Protein AF-A0A7Z9QLG5-F1 (afdb_monomer)

Secondary structure (DSSP, 8-state):
-------TTPPEEEEE-SS--GGGTGGGHHHHHHHHIIIIITTTSEEEEEE-PPBTTB--HHHHHHHHHHTTS-TTTEEEE-SPPPHHHHHHHHHT-SEEEE---HHHHSS---HHHHHHHHTTPEEEEETTSHHHHHHGGGEEEESSHHHHHHHHHHHHHTHHHHHHHHHHHHHHHHHHS-HHHHHHHHHHHHHHTTS--TT--------EEEEE-TTS-EEEEEEEEEEETTEEEEEEEEEEPPPS-----S---------------------

Structure (mmCIF, N/CA/C/O backbone):
data_AF-A0A7Z9QLG5-F1
#
_entry.id   AF-A0A7Z9QLG5-F1
#
loop_
_atom_site.group_PDB
_atom_site.id
_atom_site.type_symbol
_atom_site.label_atom_id
_atom_site.label_alt_id
_atom_site.label_comp_id
_atom_site.label_asym_id
_atom_site.label_entity_id
_atom_site.label_seq_id
_atom_site.pdbx_PDB_ins_code
_atom_site.Cartn_x
_atom_site.Cartn_y
_atom_site.Cartn_z
_atom_site.occupancy
_atom_site.B_iso_or_equiv
_atom_site.auth_seq_id
_atom_site.auth_comp_id
_atom_site.auth_asym_id
_atom_site.auth_atom_id
_atom_site.pdbx_PDB_model_num
ATOM 1 N N . MET A 1 1 ? -3.479 -26.586 -6.261 1.00 36.88 1 MET A N 1
ATOM 2 C CA . MET A 1 1 ? -3.415 -25.535 -5.224 1.00 36.88 1 MET A CA 1
ATOM 3 C C . MET A 1 1 ? -4.839 -25.327 -4.758 1.00 36.88 1 MET A C 1
ATOM 5 O O . MET A 1 1 ? -5.660 -24.964 -5.585 1.00 36.88 1 MET A O 1
ATOM 9 N N . SER A 1 2 ? -5.159 -25.710 -3.522 1.00 34.78 2 SER A N 1
ATOM 10 C CA . SER A 1 2 ? -6.511 -25.582 -2.974 1.00 34.78 2 SER A CA 1
ATOM 11 C C . SER A 1 2 ? -6.878 -24.104 -2.869 1.00 34.78 2 SER A C 1
ATOM 13 O O . SER A 1 2 ? -6.161 -23.350 -2.208 1.00 34.78 2 SER A O 1
ATOM 15 N N . GLU A 1 3 ? -7.959 -23.689 -3.528 1.00 40.50 3 GLU A N 1
ATOM 16 C CA . GLU A 1 3 ? -8.582 -22.388 -3.292 1.00 40.50 3 GLU A CA 1
ATOM 17 C C . GLU A 1 3 ? -9.016 -22.334 -1.829 1.00 40.50 3 GLU A C 1
ATOM 19 O O . GLU A 1 3 ? -9.930 -23.034 -1.403 1.00 40.50 3 GLU A O 1
ATOM 24 N N . VAL A 1 4 ? -8.306 -21.534 -1.037 1.00 45.41 4 VAL A N 1
ATOM 25 C CA . VAL A 1 4 ? -8.745 -21.176 0.307 1.00 45.41 4 VAL A CA 1
ATOM 26 C C . VAL A 1 4 ? -9.846 -20.138 0.120 1.00 45.41 4 VAL A C 1
ATOM 28 O O . VAL A 1 4 ? -9.580 -18.949 -0.076 1.00 45.41 4 VAL A O 1
ATOM 31 N N . SER A 1 5 ? -11.089 -20.612 0.087 1.00 48.72 5 SER A N 1
ATOM 32 C CA . SER A 1 5 ? -12.282 -19.780 0.199 1.00 48.72 5 SER A CA 1
ATOM 33 C C . SER A 1 5 ? -12.237 -19.059 1.548 1.00 48.72 5 SER A C 1
ATOM 35 O O . SER A 1 5 ? -12.239 -19.704 2.596 1.00 48.72 5 SER A O 1
ATOM 37 N N . ARG A 1 6 ? -12.124 -17.726 1.508 1.00 55.16 6 ARG A N 1
ATOM 38 C CA . ARG A 1 6 ? -12.142 -16.848 2.685 1.00 55.16 6 ARG A CA 1
ATOM 39 C C . ARG A 1 6 ? -13.490 -17.027 3.384 1.00 55.16 6 ARG A C 1
ATOM 41 O O . ARG A 1 6 ? -14.525 -17.045 2.717 1.00 55.16 6 ARG A O 1
ATOM 48 N N . GLU A 1 7 ? -13.495 -17.150 4.707 1.00 55.88 7 GLU A N 1
ATOM 49 C CA . GLU A 1 7 ? -14.741 -16.979 5.452 1.00 55.88 7 GLU A CA 1
ATOM 50 C C . GLU A 1 7 ? -15.245 -15.554 5.204 1.00 55.88 7 GLU A C 1
ATOM 52 O O . GLU A 1 7 ? -14.467 -14.600 5.248 1.00 55.88 7 GLU A O 1
ATOM 57 N N . ILE A 1 8 ? -16.544 -15.409 4.940 1.00 53.44 8 ILE A N 1
ATOM 58 C CA . ILE A 1 8 ? -17.218 -14.156 4.543 1.00 53.44 8 ILE A CA 1
ATOM 59 C C . ILE A 1 8 ? -17.016 -13.002 5.563 1.00 53.44 8 ILE A C 1
ATOM 61 O O . ILE A 1 8 ? -17.344 -11.859 5.272 1.00 53.44 8 ILE A O 1
ATOM 65 N N . ASN A 1 9 ? -16.389 -13.268 6.715 1.00 59.97 9 ASN A N 1
ATOM 66 C CA . ASN A 1 9 ? -16.195 -12.335 7.825 1.00 59.97 9 ASN A CA 1
ATOM 67 C C . ASN A 1 9 ? -14.735 -11.920 8.100 1.00 59.97 9 ASN A C 1
ATOM 69 O O . ASN A 1 9 ? -14.482 -11.265 9.107 1.00 59.97 9 ASN A O 1
ATOM 73 N N . GLN A 1 10 ? -13.744 -12.296 7.283 1.00 84.19 10 GLN A N 1
ATOM 74 C CA . GLN A 1 10 ? -12.359 -11.890 7.570 1.00 84.19 10 GLN A CA 1
ATOM 75 C C . GLN A 1 10 ? -12.064 -10.467 7.060 1.00 84.19 10 GLN A C 1
ATOM 77 O O . GLN A 1 10 ? -12.089 -10.240 5.851 1.00 84.19 10 GLN A O 1
ATOM 82 N N . ALA A 1 11 ? -11.676 -9.554 7.958 1.00 93.38 11 ALA A N 1
ATOM 83 C CA . ALA A 1 11 ? -11.276 -8.171 7.661 1.00 93.38 11 ALA A CA 1
ATOM 84 C C . ALA A 1 11 ? -10.242 -8.060 6.527 1.00 93.38 11 ALA A C 1
ATOM 86 O O . ALA A 1 11 ? -9.230 -8.772 6.543 1.00 93.38 11 ALA A O 1
ATOM 87 N N . VAL A 1 12 ? -10.449 -7.148 5.572 1.00 97.31 12 VAL A N 1
ATOM 88 C CA . VAL A 1 12 ? -9.474 -6.839 4.513 1.00 97.31 12 VAL A CA 1
ATOM 89 C C . VAL A 1 12 ? -8.195 -6.298 5.151 1.00 97.31 12 VAL A C 1
ATOM 91 O O . VAL A 1 12 ? -8.221 -5.327 5.903 1.00 97.31 12 VAL A O 1
ATOM 94 N N . THR A 1 13 ? -7.061 -6.939 4.867 1.00 98.31 13 THR A N 1
ATOM 95 C CA . THR A 1 13 ? -5.758 -6.559 5.423 1.00 98.31 13 THR A CA 1
ATOM 96 C C . THR A 1 13 ? -4.995 -5.677 4.443 1.00 98.31 13 THR A C 1
ATOM 98 O O . THR A 1 13 ? -4.496 -6.148 3.417 1.00 98.31 13 THR A O 1
ATOM 101 N N . VAL A 1 14 ? -4.853 -4.401 4.790 1.00 98.62 14 VAL A N 1
ATOM 102 C CA . VAL A 1 14 ? -4.055 -3.428 4.040 1.00 98.62 14 VAL A CA 1
ATOM 103 C C . VAL A 1 14 ? -2.664 -3.340 4.647 1.00 98.62 14 VAL A C 1
ATOM 105 O O . VAL A 1 14 ? -2.514 -3.168 5.856 1.00 98.62 14 VAL A O 1
ATOM 108 N N . VAL A 1 15 ? -1.631 -3.418 3.812 1.00 98.56 15 VAL A N 1
ATOM 109 C CA . VAL A 1 15 ? -0.245 -3.256 4.260 1.00 98.56 15 VAL A CA 1
ATOM 110 C C . VAL A 1 15 ? 0.401 -2.016 3.674 1.00 98.56 15 VAL A C 1
ATOM 112 O O . VAL A 1 15 ? 0.217 -1.691 2.503 1.00 98.56 15 VAL A O 1
ATOM 115 N N . TYR A 1 16 ? 1.212 -1.352 4.489 1.00 98.38 16 TYR A N 1
ATOM 116 C CA . TYR A 1 16 ? 2.152 -0.332 4.042 1.00 98.38 16 TYR A CA 1
ATOM 117 C C . TYR A 1 16 ? 3.572 -0.847 4.277 1.00 98.38 16 TYR A C 1
ATOM 119 O O . TYR A 1 16 ? 3.930 -1.185 5.406 1.00 98.38 16 TYR A O 1
ATOM 127 N N . LEU A 1 17 ? 4.378 -0.907 3.214 1.00 96.25 17 LEU A N 1
ATOM 128 C CA . LEU A 1 17 ? 5.694 -1.546 3.231 1.00 96.25 17 LEU A CA 1
ATOM 129 C C . LEU A 1 17 ? 6.860 -0.565 2.992 1.00 96.25 17 LEU A C 1
ATOM 131 O O . LEU A 1 17 ? 6.848 0.337 2.139 1.00 96.25 17 LEU A O 1
ATOM 135 N N . GLY A 1 18 ? 7.945 -0.822 3.717 1.00 90.62 18 GLY A N 1
ATOM 136 C CA . GLY A 1 18 ? 9.209 -0.095 3.707 1.00 90.62 18 GLY A CA 1
ATOM 137 C C . GLY A 1 18 ? 9.296 1.052 4.720 1.00 90.62 18 GLY A C 1
ATOM 138 O O . GLY A 1 18 ? 8.356 1.358 5.439 1.00 90.62 18 GLY A O 1
ATOM 139 N N . ALA A 1 19 ? 10.463 1.705 4.763 1.00 90.31 19 ALA A N 1
ATOM 140 C CA . ALA A 1 19 ? 10.738 2.766 5.737 1.00 90.31 19 ALA A CA 1
ATOM 141 C C . ALA A 1 19 ? 9.734 3.931 5.668 1.00 90.31 19 ALA A C 1
ATOM 143 O O . ALA A 1 19 ? 9.334 4.350 4.572 1.00 90.31 19 ALA A O 1
ATOM 144 N N . ALA A 1 20 ? 9.405 4.485 6.839 1.00 92.88 20 ALA A N 1
ATOM 145 C CA . ALA A 1 20 ? 8.530 5.642 6.986 1.00 92.88 20 ALA A CA 1
ATOM 146 C C . ALA A 1 20 ? 9.181 6.890 6.368 1.00 92.88 20 ALA A C 1
ATOM 148 O O . ALA A 1 20 ? 10.171 7.424 6.879 1.00 92.88 20 ALA A O 1
ATOM 149 N N . ARG A 1 21 ? 8.650 7.319 5.219 1.00 94.31 21 ARG A N 1
ATOM 150 C CA . ARG A 1 21 ? 9.200 8.400 4.396 1.00 94.31 21 ARG A CA 1
ATOM 151 C C . ARG A 1 21 ? 8.090 9.277 3.845 1.00 94.31 21 ARG A C 1
ATOM 153 O O . ARG A 1 21 ? 7.031 8.774 3.472 1.00 94.31 21 ARG A O 1
ATOM 160 N N . GLU A 1 22 ? 8.356 10.576 3.768 1.00 95.19 22 GLU A N 1
ATOM 161 C CA . GLU A 1 22 ? 7.379 11.563 3.303 1.00 95.19 22 GLU A CA 1
ATOM 162 C C . GLU A 1 22 ? 7.007 11.318 1.840 1.00 95.19 22 GLU A C 1
ATOM 164 O O . GLU A 1 22 ? 5.828 11.242 1.518 1.00 95.19 22 GLU A O 1
ATOM 169 N N . GLU A 1 23 ? 7.985 11.049 0.968 1.00 94.81 23 GLU A N 1
ATOM 170 C CA . GLU A 1 23 ? 7.718 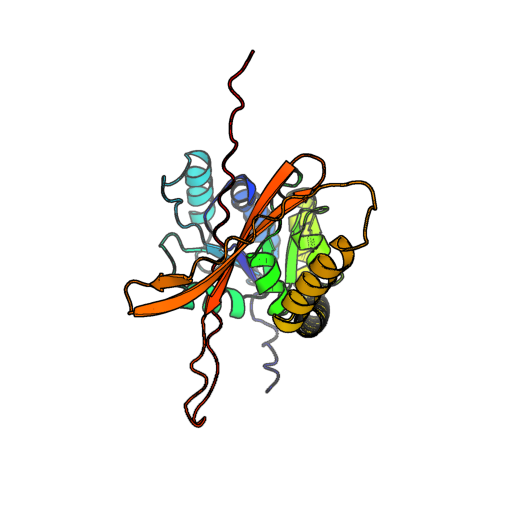10.794 -0.453 1.00 94.81 23 GLU A CA 1
ATOM 171 C C . GLU A 1 23 ? 6.984 9.484 -0.731 1.00 94.81 23 GLU A C 1
ATOM 173 O O . GLU A 1 23 ? 6.512 9.262 -1.842 1.00 94.81 23 GLU A O 1
ATOM 178 N N . LYS A 1 24 ? 6.926 8.585 0.253 1.00 94.81 24 LYS A N 1
ATOM 179 C CA . LYS A 1 24 ? 6.118 7.369 0.164 1.00 94.81 24 LYS A CA 1
ATOM 180 C C . LYS A 1 24 ? 4.683 7.583 0.663 1.00 94.81 24 LYS A C 1
ATOM 182 O O . LYS A 1 24 ? 3.926 6.622 0.730 1.00 94.81 24 LYS A O 1
ATOM 187 N N . GLY A 1 25 ? 4.329 8.814 1.032 1.00 95.94 25 GLY A N 1
ATOM 188 C CA . GLY A 1 25 ? 3.006 9.163 1.535 1.00 95.94 25 GLY A CA 1
ATOM 189 C C . GLY A 1 25 ? 2.774 8.800 2.996 1.00 95.94 25 GLY A C 1
ATOM 190 O O . GLY A 1 25 ? 1.630 8.798 3.435 1.00 95.94 25 GLY A O 1
ATOM 191 N N . PHE A 1 26 ? 3.821 8.515 3.784 1.00 97.44 26 PHE A N 1
ATOM 192 C CA . PHE A 1 26 ? 3.644 8.092 5.181 1.00 97.44 26 PHE A CA 1
ATOM 193 C C . PHE A 1 26 ? 2.864 9.119 6.021 1.00 97.44 26 PHE A C 1
ATOM 195 O O . PHE A 1 26 ? 2.107 8.756 6.917 1.00 97.44 26 PHE A O 1
ATOM 202 N N . LEU A 1 27 ? 3.020 10.412 5.716 1.00 97.19 27 LEU A N 1
ATOM 203 C CA . LEU A 1 27 ? 2.321 11.490 6.422 1.00 97.19 27 LEU A CA 1
ATOM 204 C C . LEU A 1 27 ? 0.812 11.536 6.142 1.00 97.19 27 LEU A C 1
ATOM 206 O O . LEU A 1 27 ? 0.088 12.143 6.925 1.00 97.19 27 LEU A O 1
ATOM 210 N N . LEU A 1 28 ? 0.340 10.890 5.073 1.00 96.62 28 LEU A N 1
ATOM 211 C CA . LEU A 1 28 ? -1.082 10.813 4.723 1.00 96.62 28 LEU A CA 1
ATOM 212 C C . LEU A 1 28 ? -1.817 9.747 5.546 1.00 96.62 28 LEU A C 1
ATOM 214 O O . LEU A 1 28 ? -3.030 9.830 5.726 1.00 96.62 28 LEU A O 1
ATOM 218 N N . LEU A 1 29 ? -1.084 8.751 6.060 1.00 97.69 29 LEU A N 1
ATOM 219 C CA . LEU A 1 29 ? -1.667 7.579 6.713 1.00 97.69 29 LEU A CA 1
ATOM 220 C C . LEU A 1 29 ? -2.578 7.922 7.900 1.00 97.69 29 LEU A C 1
ATOM 222 O O . LEU A 1 29 ? -3.664 7.354 7.951 1.00 97.69 29 LEU A O 1
ATOM 226 N N . PRO A 1 30 ? -2.219 8.830 8.833 1.00 98.12 30 PRO A N 1
ATOM 227 C CA . PRO A 1 30 ? -3.085 9.115 9.977 1.00 98.12 30 PRO A CA 1
ATOM 228 C C . PRO A 1 30 ? -4.458 9.673 9.585 1.00 98.12 30 PRO A C 1
ATOM 230 O O . PRO A 1 30 ? -5.462 9.295 10.180 1.00 98.12 30 PRO A O 1
ATOM 233 N N . GLU A 1 31 ? -4.505 10.569 8.596 1.00 97.31 31 GLU A N 1
ATOM 234 C CA . GLU A 1 31 ? -5.754 11.184 8.131 1.00 97.31 31 GLU A CA 1
ATOM 235 C C . GLU A 1 31 ? -6.608 10.173 7.361 1.00 97.31 31 GLU A C 1
ATOM 237 O O . GLU A 1 31 ? -7.789 9.998 7.662 1.00 97.31 31 GLU A O 1
ATOM 242 N N . LEU A 1 32 ? -5.985 9.443 6.431 1.00 96.94 32 LEU A N 1
ATOM 243 C CA . LEU A 1 32 ? -6.631 8.396 5.644 1.00 96.94 32 LEU A CA 1
ATOM 244 C C . LEU A 1 32 ? -7.244 7.317 6.544 1.00 96.94 32 LEU A C 1
ATOM 246 O O . LEU A 1 32 ? -8.437 7.032 6.456 1.00 96.94 32 LEU A O 1
ATOM 250 N N . ILE A 1 33 ? -6.451 6.760 7.460 1.00 97.94 33 ILE A N 1
ATOM 251 C CA . ILE A 1 33 ? -6.886 5.680 8.355 1.00 97.94 33 ILE A CA 1
ATOM 252 C C . ILE A 1 33 ? -7.960 6.169 9.325 1.00 97.94 33 ILE A C 1
ATOM 254 O O . ILE A 1 33 ? -8.907 5.431 9.603 1.00 97.94 33 ILE A O 1
ATOM 258 N N . GLY A 1 34 ? -7.849 7.417 9.794 1.00 97.56 34 GLY A N 1
ATOM 259 C CA . GLY A 1 34 ? -8.866 8.053 10.624 1.00 97.56 34 GLY A CA 1
ATOM 260 C C . GLY A 1 34 ? -10.211 8.173 9.918 1.00 97.56 34 GLY A C 1
ATOM 261 O O . GLY A 1 34 ? -11.229 7.823 10.507 1.00 97.56 34 GLY A O 1
ATOM 262 N N . SER A 1 35 ? -10.219 8.586 8.646 1.00 96.06 35 SER A N 1
ATOM 263 C CA . SER A 1 35 ? -11.461 8.680 7.866 1.00 96.06 35 SER A CA 1
ATOM 264 C C . SER A 1 35 ? -12.151 7.320 7.683 1.00 96.06 35 SER A C 1
ATOM 266 O O . SER A 1 35 ? -13.371 7.228 7.784 1.00 96.06 35 SER A O 1
ATOM 268 N N . LEU A 1 36 ? -11.368 6.251 7.509 1.00 97.38 36 LEU A N 1
ATOM 269 C CA . LEU A 1 36 ? -11.874 4.894 7.285 1.00 97.38 36 LEU A CA 1
ATOM 270 C C . LEU A 1 36 ? -12.279 4.175 8.575 1.00 97.38 36 LEU A C 1
ATOM 272 O O . LEU A 1 36 ? -13.084 3.244 8.533 1.00 97.38 36 LEU A O 1
ATOM 276 N N . TYR A 1 37 ? -11.749 4.589 9.728 1.00 97.00 37 TYR A N 1
ATOM 277 C CA . TYR A 1 37 ? -12.039 3.933 11.003 1.00 97.00 37 TYR A CA 1
ATOM 278 C C . TYR A 1 37 ? -13.525 4.009 11.356 1.00 97.00 37 TYR A C 1
ATOM 280 O O . TYR A 1 37 ? -14.120 3.022 11.789 1.00 97.00 37 TYR A O 1
ATOM 288 N N . GLU A 1 38 ? -14.134 5.169 11.114 1.00 91.25 38 GLU A N 1
ATOM 289 C CA . GLU A 1 38 ? -15.543 5.423 11.409 1.00 91.25 38 GLU A CA 1
ATOM 290 C C . GLU A 1 38 ? -16.495 4.580 10.550 1.00 91.25 38 GLU A C 1
ATOM 292 O O . GLU A 1 38 ? -17.574 4.221 11.015 1.00 91.25 38 GLU A O 1
ATOM 297 N N . VAL A 1 39 ? -16.083 4.231 9.328 1.00 92.25 39 VAL A N 1
ATOM 298 C CA . VAL A 1 39 ? -16.922 3.521 8.352 1.00 92.25 39 VAL A CA 1
ATOM 299 C C . VAL A 1 39 ? -16.661 2.011 8.378 1.00 92.25 39 VAL A C 1
ATOM 301 O O . VAL A 1 39 ? -17.593 1.209 8.447 1.00 92.25 39 VAL A O 1
ATOM 304 N N . LEU A 1 40 ? -15.389 1.609 8.357 1.00 93.38 40 LEU A N 1
ATOM 305 C CA . LEU A 1 40 ? -14.965 0.221 8.139 1.00 93.38 40 LEU A CA 1
ATOM 306 C C . LEU A 1 40 ? -14.210 -0.384 9.323 1.00 93.38 40 LEU A C 1
ATOM 308 O O . LEU A 1 40 ? -14.270 -1.594 9.532 1.00 93.38 40 LEU A O 1
ATOM 312 N N . GLY A 1 41 ? -13.508 0.442 10.102 1.00 87.69 41 GLY A N 1
ATOM 313 C CA . GLY A 1 41 ? -12.733 -0.031 11.250 1.00 87.69 41 GLY A CA 1
ATOM 314 C C . GLY A 1 41 ? -13.614 -0.539 12.389 1.00 87.69 41 GLY A C 1
ATOM 315 O O . GLY A 1 41 ? -13.416 -1.648 1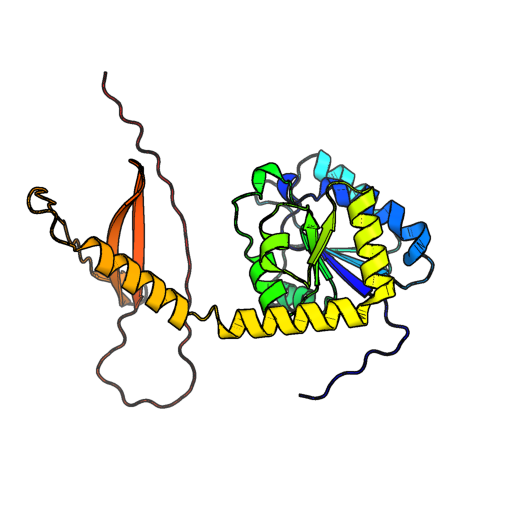2.870 1.00 87.69 41 GLY A O 1
ATOM 316 N N . LYS A 1 42 ? -14.648 0.224 12.769 1.00 89.69 42 LYS A N 1
ATOM 317 C CA . LYS A 1 42 ? -15.598 -0.160 13.836 1.00 89.69 42 LYS A CA 1
ATOM 318 C C . LYS A 1 42 ? -16.431 -1.404 13.524 1.00 89.69 42 LYS A C 1
ATOM 320 O O . LYS A 1 42 ? -16.971 -2.014 14.439 1.00 89.69 42 LYS A O 1
ATOM 325 N N . SER A 1 43 ? -16.577 -1.736 12.244 1.00 89.75 43 SER A N 1
ATOM 326 C CA . SER A 1 43 ? -17.288 -2.930 11.780 1.00 89.75 43 SER A CA 1
ATOM 327 C C . SER A 1 43 ? -16.349 -4.104 11.492 1.00 89.75 43 SER A C 1
ATOM 329 O O . SER A 1 43 ? -16.801 -5.106 10.948 1.00 89.75 43 SER A O 1
ATOM 331 N N . GLU A 1 44 ? -15.060 -3.983 11.841 1.00 92.88 44 GLU A N 1
ATOM 332 C CA . GLU A 1 44 ? -14.031 -5.019 11.664 1.00 92.88 44 GLU A CA 1
ATOM 333 C C . GLU A 1 44 ? -13.895 -5.511 10.209 1.00 92.88 44 GLU A C 1
ATOM 335 O O . GLU A 1 44 ? -13.427 -6.614 9.943 1.00 92.88 44 GLU A O 1
ATOM 340 N N . GLN A 1 45 ? -14.272 -4.683 9.231 1.00 95.19 45 GLN A N 1
ATOM 341 C CA . GLN A 1 45 ? -14.170 -5.027 7.807 1.00 95.19 45 GLN A CA 1
ATOM 342 C C . GLN A 1 45 ? -12.788 -4.720 7.227 1.00 95.19 45 GLN A C 1
ATOM 344 O O . GLN A 1 45 ? -12.440 -5.205 6.149 1.00 95.19 45 GLN A O 1
ATOM 349 N N . LEU A 1 46 ? -11.992 -3.915 7.930 1.00 97.12 46 LEU A N 1
ATOM 350 C CA . LEU A 1 46 ? -10.714 -3.396 7.464 1.00 97.12 46 LEU A CA 1
ATOM 351 C C . LEU A 1 46 ? -9.707 -3.375 8.610 1.00 97.12 46 LEU A C 1
ATOM 353 O O . LEU A 1 46 ? -10.048 -2.983 9.722 1.00 97.12 46 LEU A O 1
ATOM 357 N N . ARG A 1 47 ? -8.457 -3.736 8.324 1.00 98.00 47 ARG A N 1
ATOM 358 C CA . ARG A 1 47 ? -7.326 -3.551 9.239 1.00 98.00 47 ARG A CA 1
ATOM 359 C C . ARG A 1 47 ? -6.052 -3.183 8.489 1.00 98.00 47 ARG A C 1
ATOM 361 O O . ARG A 1 47 ? -5.891 -3.513 7.312 1.00 98.00 47 ARG A O 1
ATOM 368 N N . PHE A 1 48 ? -5.116 -2.566 9.197 1.00 98.56 48 PHE A N 1
ATOM 369 C CA . PHE A 1 48 ? -3.851 -2.076 8.670 1.00 98.56 48 PHE A CA 1
ATOM 370 C C . PHE A 1 48 ? -2.662 -2.719 9.379 1.00 98.56 48 PHE A C 1
ATOM 372 O O . PHE A 1 48 ? -2.615 -2.773 10.605 1.00 98.56 48 PHE A O 1
ATOM 379 N N . VAL A 1 49 ? -1.655 -3.124 8.607 1.00 98.31 49 VAL A N 1
ATOM 380 C CA . VAL A 1 49 ? -0.321 -3.459 9.124 1.00 98.31 49 VAL A CA 1
ATOM 381 C C . VAL A 1 49 ? 0.693 -2.535 8.461 1.00 98.31 49 VAL A C 1
ATOM 383 O O . VAL A 1 49 ? 0.884 -2.548 7.245 1.00 98.31 49 VAL A O 1
ATOM 386 N N . ILE A 1 50 ? 1.333 -1.687 9.256 1.00 98.31 50 ILE A N 1
ATOM 387 C CA . ILE A 1 50 ? 2.165 -0.591 8.764 1.00 98.31 50 ILE A CA 1
ATOM 388 C C . ILE A 1 50 ? 3.599 -0.840 9.198 1.00 98.31 50 ILE A C 1
ATOM 390 O O . ILE A 1 50 ? 3.944 -0.711 10.375 1.00 98.31 50 ILE A O 1
ATOM 394 N N . GLN A 1 51 ? 4.465 -1.138 8.232 1.00 96.94 51 GLN A N 1
ATOM 395 C CA . GLN A 1 51 ? 5.896 -1.043 8.449 1.00 96.94 51 GLN A CA 1
ATOM 396 C C . GLN A 1 51 ? 6.269 0.430 8.597 1.00 96.94 51 GLN A C 1
ATOM 398 O O . GLN A 1 51 ? 6.074 1.242 7.694 1.00 96.94 51 GLN A O 1
ATOM 403 N N . CYS A 1 52 ? 6.823 0.778 9.751 1.00 95.38 52 CYS A N 1
ATOM 404 C CA . CYS A 1 52 ? 7.219 2.144 10.046 1.00 95.38 52 CYS A CA 1
ATOM 405 C C . CYS A 1 52 ? 8.653 2.247 10.544 1.00 95.38 52 CYS A C 1
ATOM 407 O O . CYS A 1 52 ? 8.993 3.291 11.066 1.00 95.38 52 CYS A O 1
ATOM 409 N N . SER A 1 53 ? 9.495 1.226 10.343 1.00 90.06 53 SER A N 1
ATOM 410 C CA . SER A 1 53 ? 10.897 1.202 10.782 1.00 90.06 53 SER A CA 1
ATOM 411 C C . SER A 1 53 ? 11.686 2.466 10.389 1.00 90.06 53 SER A C 1
ATOM 413 O O . SER A 1 53 ? 11.481 2.997 9.285 1.00 90.06 53 SER A O 1
ATOM 415 N N . PRO A 1 54 ? 12.633 2.918 11.233 1.00 85.25 54 PRO A N 1
ATOM 416 C CA . PRO A 1 54 ? 13.394 4.135 10.982 1.00 85.25 54 PRO A CA 1
ATOM 417 C C . PRO A 1 54 ? 14.307 3.994 9.768 1.00 85.25 54 PRO A C 1
ATOM 419 O O . PRO A 1 54 ? 14.721 2.897 9.389 1.00 85.25 54 PRO A O 1
ATOM 422 N N . GLN A 1 55 ? 14.648 5.131 9.162 1.00 80.25 55 GLN A N 1
ATOM 423 C CA . GLN A 1 55 ? 15.757 5.185 8.212 1.00 80.25 55 GLN A CA 1
ATOM 424 C C . GLN A 1 55 ? 17.086 5.026 8.968 1.00 80.25 55 GLN A C 1
ATOM 426 O O . GLN A 1 55 ? 17.121 5.126 10.194 1.00 80.25 55 GLN A O 1
ATOM 431 N N . ILE A 1 56 ? 18.200 4.853 8.246 1.00 79.75 56 ILE A N 1
ATOM 432 C CA . ILE A 1 56 ? 19.552 4.804 8.846 1.00 79.75 56 ILE A CA 1
ATOM 433 C C . ILE A 1 56 ? 19.803 6.033 9.743 1.00 79.75 56 ILE A C 1
ATOM 435 O O . ILE A 1 56 ? 20.418 5.925 10.797 1.00 79.75 56 ILE A O 1
ATOM 439 N N . VAL A 1 57 ? 19.259 7.190 9.354 1.00 84.38 57 VAL A N 1
ATOM 440 C CA . VAL A 1 57 ? 19.360 8.469 10.080 1.00 84.38 57 VAL A CA 1
ATOM 441 C C . VAL A 1 57 ? 18.249 8.696 11.122 1.00 84.38 57 VAL A C 1
ATOM 443 O O . VAL A 1 57 ? 18.139 9.785 11.679 1.00 84.38 57 VAL A O 1
ATOM 446 N N . GLY A 1 58 ? 17.408 7.696 11.396 1.00 88.94 58 GLY A N 1
ATOM 447 C CA . GLY A 1 58 ? 16.267 7.806 12.310 1.00 88.94 58 GLY A CA 1
ATOM 448 C C . GLY A 1 58 ? 14.989 8.355 11.658 1.00 88.94 58 GLY A C 1
ATOM 449 O O . GLY A 1 58 ? 14.780 8.230 10.450 1.00 88.94 58 GLY A O 1
ATOM 450 N N . TYR A 1 59 ? 14.106 8.937 12.480 1.00 90.25 59 TYR A N 1
ATOM 451 C CA . TYR A 1 59 ? 12.851 9.562 12.038 1.00 90.25 59 TYR A CA 1
ATOM 452 C C . TYR A 1 59 ? 12.947 11.083 12.004 1.00 90.25 59 TYR A C 1
ATOM 454 O O . TYR A 1 59 ? 13.381 11.705 12.979 1.00 90.25 59 TYR A O 1
ATOM 462 N N . LEU A 1 60 ? 12.402 11.675 10.941 1.00 93.75 60 LEU A N 1
ATOM 463 C CA . LEU A 1 60 ? 12.065 13.096 10.918 1.00 93.75 60 LEU A CA 1
ATOM 464 C C . LEU A 1 60 ? 10.980 13.411 11.971 1.00 93.75 60 LEU A C 1
ATOM 466 O O . LEU A 1 60 ? 10.154 12.542 12.269 1.00 93.75 60 LEU A O 1
ATOM 470 N N . PRO A 1 61 ? 10.930 14.639 12.525 1.00 95.88 61 PRO A N 1
ATOM 471 C CA . PRO A 1 61 ? 9.897 15.027 13.489 1.00 95.88 61 PRO A CA 1
ATOM 472 C C . PRO A 1 61 ? 8.464 14.830 12.970 1.00 95.88 61 PRO A C 1
ATOM 474 O O . PRO A 1 61 ? 7.618 14.326 13.703 1.00 95.88 61 PRO A O 1
ATOM 477 N N . SER A 1 62 ? 8.214 15.146 11.695 1.00 96.38 62 SER A N 1
ATOM 478 C CA . SER A 1 62 ? 6.930 14.930 11.009 1.00 96.38 62 SER A CA 1
ATOM 479 C C . SER A 1 62 ? 6.494 13.460 11.049 1.00 96.38 62 SER A C 1
ATOM 481 O O . SER A 1 62 ? 5.357 13.149 11.400 1.00 96.38 62 SER A O 1
ATOM 483 N N . ILE A 1 63 ? 7.426 12.544 10.771 1.00 96.81 63 ILE A N 1
ATOM 484 C CA . ILE A 1 63 ? 7.198 11.096 10.807 1.00 96.81 63 ILE A CA 1
ATOM 485 C C . ILE A 1 63 ? 6.898 10.616 12.229 1.00 96.81 63 ILE A C 1
ATOM 487 O O . ILE A 1 63 ? 5.987 9.813 12.411 1.00 96.81 63 ILE A O 1
ATOM 491 N N . LYS A 1 64 ? 7.602 11.129 13.249 1.00 96.62 64 LYS A N 1
ATOM 492 C CA . LYS A 1 64 ? 7.306 10.791 14.654 1.00 96.62 64 LYS A CA 1
ATOM 493 C C . LYS A 1 64 ? 5.882 11.190 15.032 1.00 96.62 64 LYS A C 1
ATOM 495 O O . LYS A 1 64 ? 5.157 10.375 15.585 1.00 96.62 64 LYS A O 1
ATOM 500 N N . VAL A 1 65 ? 5.461 12.406 14.676 1.00 98.00 65 VAL A N 1
ATOM 501 C CA . VAL A 1 65 ? 4.086 12.874 14.918 1.00 98.00 65 VAL A CA 1
ATOM 502 C C . VAL A 1 65 ? 3.065 11.977 14.214 1.00 98.00 65 VAL A C 1
ATOM 504 O O . VAL A 1 65 ? 2.043 11.640 14.806 1.00 98.00 65 VAL A O 1
ATOM 507 N N . ALA A 1 66 ? 3.336 11.555 12.976 1.00 98.06 66 ALA A N 1
ATOM 508 C CA . ALA A 1 66 ? 2.462 10.630 12.257 1.00 98.06 66 ALA A CA 1
ATOM 509 C C . ALA A 1 66 ? 2.374 9.256 12.946 1.00 98.06 66 ALA A C 1
ATOM 511 O O . ALA A 1 66 ? 1.273 8.742 13.119 1.00 98.06 66 ALA A O 1
ATOM 512 N N . ILE A 1 67 ? 3.501 8.693 13.398 1.00 97.88 67 ILE A N 1
ATOM 513 C CA . ILE A 1 67 ? 3.529 7.435 14.163 1.00 97.88 67 ILE A CA 1
ATOM 514 C C . ILE A 1 67 ? 2.696 7.561 15.443 1.00 97.88 67 ILE A C 1
ATOM 516 O O . ILE A 1 67 ? 1.870 6.692 15.705 1.00 97.88 67 ILE A O 1
ATOM 520 N N . GLU A 1 68 ? 2.853 8.642 16.210 1.00 98.19 68 GLU A N 1
ATOM 521 C CA . GLU A 1 68 ? 2.087 8.841 17.447 1.00 98.19 68 GLU A CA 1
ATOM 522 C C . GLU A 1 68 ? 0.583 8.965 17.195 1.00 98.19 68 GLU A C 1
ATOM 524 O O . GLU A 1 68 ? -0.206 8.427 17.965 1.00 98.19 68 GLU A O 1
ATOM 529 N N . LYS A 1 69 ? 0.163 9.600 16.094 1.00 98.44 69 LYS A N 1
ATOM 530 C CA . LYS A 1 69 ? -1.252 9.602 15.689 1.00 98.44 69 LYS A CA 1
ATOM 531 C C . LYS A 1 69 ? -1.744 8.197 15.340 1.00 98.44 69 LYS A C 1
ATOM 533 O O . LYS A 1 69 ? -2.832 7.819 15.750 1.00 98.44 69 LYS A O 1
ATOM 538 N N . LEU A 1 70 ? -0.944 7.407 14.621 1.00 98.38 70 LEU A N 1
ATOM 539 C CA . LEU A 1 70 ? -1.307 6.031 14.268 1.00 98.38 70 LEU A CA 1
ATOM 540 C C . LEU A 1 70 ? -1.405 5.114 15.497 1.00 98.38 70 LEU A C 1
ATOM 542 O O . LEU A 1 70 ? -2.248 4.226 15.523 1.00 98.38 70 LEU A O 1
ATOM 546 N N . ARG A 1 71 ? -0.593 5.349 16.536 1.00 97.94 71 ARG A N 1
ATOM 547 C CA . ARG A 1 71 ? -0.652 4.601 17.806 1.00 97.94 71 ARG A CA 1
ATOM 548 C C . ARG A 1 71 ? -1.940 4.825 18.601 1.00 97.94 71 ARG A C 1
ATOM 550 O O . ARG A 1 71 ? -2.196 4.066 19.528 1.00 97.94 71 ARG A O 1
ATOM 557 N N . GLN A 1 72 ? -2.718 5.860 18.284 1.00 97.88 72 GLN A N 1
ATOM 558 C CA . GLN A 1 72 ? -3.976 6.148 18.979 1.00 97.88 72 GLN A CA 1
ATOM 559 C C . GLN A 1 72 ? -5.117 5.222 18.542 1.00 97.88 72 GLN A C 1
ATOM 561 O O . GLN A 1 72 ? -6.132 5.153 19.232 1.00 97.88 72 GLN A O 1
ATOM 566 N N . PHE A 1 73 ? -4.968 4.516 17.418 1.00 98.06 73 PHE A N 1
ATOM 567 C CA . PHE A 1 73 ? -5.960 3.552 16.959 1.00 98.06 73 PHE A CA 1
ATOM 568 C C . PHE A 1 73 ? -5.849 2.216 17.713 1.00 98.06 73 PHE A C 1
ATOM 570 O O . PHE A 1 73 ? -4.757 1.851 18.159 1.00 98.06 73 PHE A O 1
ATOM 577 N N . PRO A 1 74 ? -6.958 1.463 17.833 1.00 97.56 74 PRO A N 1
ATOM 578 C CA . PRO A 1 74 ? -6.933 0.095 18.348 1.00 97.56 74 PRO A CA 1
ATOM 579 C C . PRO A 1 74 ? -5.940 -0.794 17.585 1.00 97.56 74 PRO A C 1
ATOM 581 O O . PRO A 1 74 ? -5.785 -0.659 16.371 1.00 97.56 74 PRO A O 1
ATOM 584 N N . SER A 1 75 ? -5.247 -1.692 18.288 1.00 95.62 75 SER A N 1
ATOM 585 C CA . SER A 1 75 ? -4.148 -2.497 17.723 1.00 95.62 75 SER A CA 1
ATOM 586 C C . SER A 1 75 ? -4.606 -3.633 16.802 1.00 95.62 75 SER A C 1
ATOM 588 O O . SER A 1 75 ? -3.832 -4.107 15.973 1.00 95.62 75 SER A O 1
ATOM 590 N N . ASP A 1 76 ? -5.859 -4.052 16.932 1.00 94.81 76 ASP A N 1
ATOM 591 C CA . ASP A 1 76 ? -6.580 -4.924 16.006 1.00 94.81 76 ASP A CA 1
ATOM 592 C C . ASP A 1 76 ? -6.930 -4.215 14.685 1.00 94.81 76 ASP A C 1
ATOM 594 O O . ASP A 1 76 ? -6.970 -4.864 13.637 1.00 94.81 76 ASP A O 1
ATOM 598 N N . TYR A 1 77 ? -7.094 -2.887 14.713 1.00 97.44 77 TYR A N 1
ATOM 599 C CA . TYR A 1 77 ? -7.305 -2.054 13.527 1.00 97.44 77 TYR A CA 1
ATOM 600 C C . TYR A 1 77 ? -5.998 -1.554 12.893 1.00 97.44 77 TYR A C 1
ATOM 602 O O . TYR A 1 77 ? -5.865 -1.593 11.671 1.00 97.44 77 TYR A O 1
ATOM 610 N N . VAL A 1 78 ? -5.022 -1.097 13.685 1.00 98.50 78 VAL A N 1
ATOM 611 C CA . VAL A 1 78 ? -3.716 -0.608 13.207 1.00 98.50 78 VAL A CA 1
ATOM 612 C C . VAL A 1 78 ? -2.580 -1.284 13.964 1.00 98.50 78 VAL A C 1
ATOM 614 O O . VAL A 1 78 ? -2.273 -0.954 15.109 1.00 98.50 78 VAL A O 1
ATOM 617 N N . GLU A 1 79 ? -1.868 -2.169 13.276 1.00 98.00 79 GLU A N 1
ATOM 618 C CA . GLU A 1 79 ? -0.631 -2.760 13.767 1.00 98.00 79 GLU A CA 1
ATOM 619 C C . GLU A 1 79 ? 0.585 -1.998 13.219 1.00 98.00 79 GLU A C 1
ATOM 621 O O . GLU A 1 79 ? 0.818 -1.948 12.010 1.00 98.00 79 GLU A O 1
ATOM 626 N N . LEU A 1 80 ? 1.414 -1.442 14.108 1.00 97.88 80 LEU A N 1
ATOM 627 C CA . LEU A 1 80 ? 2.673 -0.793 13.734 1.00 97.88 80 LEU A CA 1
ATOM 628 C C . LEU A 1 80 ? 3.866 -1.739 13.907 1.00 97.88 80 LEU A C 1
ATOM 630 O O . LEU A 1 80 ? 4.104 -2.276 14.988 1.00 97.88 80 LEU A O 1
ATOM 634 N N . ARG A 1 81 ? 4.671 -1.884 12.851 1.00 96.12 81 ARG A N 1
ATOM 635 C CA . ARG A 1 81 ? 5.935 -2.633 12.845 1.00 96.12 81 ARG A CA 1
ATOM 636 C C . ARG A 1 81 ? 7.102 -1.645 12.760 1.00 96.12 81 ARG A C 1
ATOM 638 O O . ARG A 1 81 ? 7.568 -1.296 11.675 1.00 96.12 81 ARG A O 1
ATOM 645 N N . ASP A 1 82 ? 7.557 -1.173 13.919 1.00 92.69 82 ASP A N 1
ATOM 646 C CA . ASP A 1 82 ? 8.600 -0.140 14.062 1.00 92.69 82 ASP A CA 1
ATOM 647 C C . ASP A 1 82 ? 10.030 -0.695 14.190 1.00 92.69 82 ASP A C 1
ATOM 649 O O . ASP A 1 82 ? 11.005 0.061 14.162 1.00 92.69 82 ASP A O 1
ATOM 653 N N . LYS A 1 83 ? 10.173 -2.019 14.283 1.00 90.69 83 LYS A N 1
ATOM 654 C CA . LYS A 1 83 ? 11.467 -2.708 14.314 1.00 90.69 83 LYS A CA 1
ATOM 655 C C . LYS A 1 83 ? 11.966 -3.026 12.900 1.00 90.69 83 LYS A C 1
ATOM 657 O O . LYS A 1 83 ? 11.149 -3.246 12.003 1.00 90.69 83 LYS A O 1
ATOM 662 N N . PRO A 1 84 ? 13.296 -3.100 12.689 1.00 87.50 84 PRO A N 1
ATOM 663 C CA . PRO A 1 84 ? 13.854 -3.686 11.475 1.00 87.50 84 PRO A CA 1
ATOM 664 C C . PRO A 1 84 ? 13.260 -5.076 11.230 1.00 87.50 84 PRO A C 1
ATOM 666 O O . PRO A 1 84 ? 13.143 -5.872 12.162 1.00 87.50 84 PRO A O 1
ATOM 669 N N . GLN A 1 85 ? 12.875 -5.350 9.987 1.00 89.31 85 GLN A N 1
ATOM 670 C CA . GLN A 1 85 ? 12.236 -6.606 9.608 1.00 89.31 85 GLN A CA 1
ATOM 671 C C . GLN A 1 85 ? 13.219 -7.510 8.882 1.00 89.31 85 GLN A C 1
ATOM 673 O O . GLN A 1 85 ? 14.026 -7.035 8.079 1.00 89.31 85 GLN A O 1
ATOM 678 N N . SER A 1 86 ? 13.136 -8.813 9.143 1.00 93.88 86 SER A N 1
ATOM 679 C CA . SER A 1 86 ? 13.840 -9.781 8.313 1.00 93.88 86 SER A CA 1
ATOM 680 C C . SER A 1 86 ? 13.165 -9.893 6.943 1.00 93.88 86 SER A C 1
ATOM 682 O O . SER A 1 86 ? 11.984 -9.578 6.777 1.00 93.88 86 SER A O 1
ATOM 684 N N . THR A 1 87 ? 13.896 -10.404 5.953 1.00 94.19 87 THR A N 1
ATOM 685 C CA . THR A 1 87 ? 13.332 -10.729 4.637 1.00 94.19 87 THR A CA 1
ATOM 686 C C . THR A 1 87 ? 12.140 -11.682 4.750 1.00 94.19 87 THR A C 1
ATOM 688 O O . THR A 1 87 ? 11.170 -11.547 4.012 1.00 94.19 87 THR A O 1
ATOM 691 N N . LYS A 1 88 ? 12.189 -12.630 5.694 1.00 96.19 88 LYS A N 1
ATOM 692 C CA . LYS A 1 88 ? 11.097 -13.575 5.939 1.00 96.19 88 LYS A CA 1
ATOM 693 C C . LYS A 1 88 ? 9.838 -12.848 6.419 1.00 96.19 88 LYS A C 1
ATOM 695 O O . LYS A 1 88 ? 8.794 -13.010 5.798 1.00 96.19 88 LYS A O 1
ATOM 700 N N . ASP A 1 89 ? 9.957 -12.001 7.442 1.00 94.69 89 ASP A N 1
ATOM 701 C CA . ASP A 1 89 ? 8.813 -11.258 7.998 1.00 94.69 89 ASP A CA 1
ATOM 702 C C . ASP A 1 89 ? 8.198 -10.308 6.961 1.00 94.69 89 ASP A C 1
ATOM 704 O O . ASP A 1 89 ? 6.982 -10.132 6.908 1.00 94.69 89 ASP A O 1
ATOM 708 N N . TYR A 1 90 ? 9.041 -9.706 6.113 1.00 96.44 90 TYR A N 1
ATOM 709 C CA . TYR A 1 90 ? 8.596 -8.877 4.994 1.00 96.44 90 TYR A CA 1
ATOM 710 C C . TYR A 1 90 ? 7.702 -9.666 4.027 1.00 96.44 90 TYR A C 1
ATOM 712 O O . TYR A 1 90 ? 6.593 -9.231 3.713 1.00 96.44 90 TYR A O 1
ATOM 720 N N . TYR A 1 91 ? 8.150 -10.845 3.585 1.00 96.88 91 TYR A N 1
ATOM 721 C CA . TYR A 1 91 ? 7.371 -11.673 2.663 1.00 96.88 91 TYR A CA 1
ATOM 722 C C . TYR A 1 91 ? 6.144 -12.306 3.320 1.00 96.88 91 TYR A C 1
ATOM 724 O O . TYR A 1 91 ? 5.129 -12.470 2.648 1.00 96.88 91 TYR A O 1
ATOM 732 N N . GLU A 1 92 ? 6.186 -12.634 4.611 1.00 95.94 92 GLU A N 1
ATOM 733 C CA . GLU A 1 92 ? 5.000 -13.078 5.354 1.00 95.94 92 GLU A CA 1
ATOM 734 C C . GLU A 1 92 ? 3.942 -11.971 5.409 1.00 95.94 92 GLU A C 1
ATOM 736 O O . GLU A 1 92 ? 2.778 -12.222 5.104 1.00 95.94 92 GLU A O 1
ATOM 741 N N . MET A 1 93 ? 4.345 -10.727 5.686 1.00 96.06 93 MET A N 1
ATOM 742 C CA . MET A 1 93 ? 3.429 -9.585 5.664 1.00 96.06 93 MET A CA 1
ATOM 743 C C . MET A 1 93 ? 2.857 -9.334 4.268 1.00 96.06 93 MET A C 1
ATOM 745 O O . MET A 1 93 ? 1.650 -9.159 4.120 1.00 96.06 93 MET A O 1
ATOM 749 N N . LEU A 1 94 ? 3.706 -9.334 3.238 1.00 97.69 94 LEU A N 1
ATOM 750 C CA . LEU A 1 94 ? 3.272 -9.101 1.864 1.00 97.69 94 LEU A CA 1
ATOM 751 C C . LEU A 1 94 ? 2.374 -10.234 1.342 1.00 97.69 94 LEU A C 1
ATOM 753 O O . LEU A 1 94 ? 1.382 -9.978 0.672 1.00 97.69 94 LEU A O 1
ATOM 757 N N . SER A 1 95 ? 2.694 -11.495 1.628 1.00 96.56 95 SER A N 1
ATOM 758 C CA . SER A 1 95 ? 1.880 -12.634 1.181 1.00 96.56 95 SER A CA 1
ATOM 759 C C . SER A 1 95 ? 0.566 -12.758 1.954 1.00 96.56 95 SER A C 1
ATOM 761 O O . SER A 1 95 ? -0.438 -13.145 1.354 1.00 96.56 95 SER A O 1
ATOM 763 N N . GLY A 1 96 ? 0.553 -12.378 3.234 1.00 96.00 96 GLY A N 1
ATOM 764 C CA . GLY A 1 96 ? -0.632 -12.357 4.092 1.00 96.00 96 GLY A CA 1
ATOM 765 C C . GLY A 1 96 ? -1.540 -11.137 3.914 1.00 96.00 96 GLY A C 1
ATOM 766 O O . GLY A 1 96 ? -2.583 -11.073 4.560 1.00 96.00 96 GLY A O 1
ATOM 767 N N . SER A 1 97 ? -1.168 -10.171 3.070 1.00 97.69 97 SER A N 1
ATOM 768 C CA . SER A 1 97 ? -1.992 -8.994 2.795 1.00 97.69 97 SER A CA 1
ATOM 769 C C . SER A 1 97 ? -3.007 -9.225 1.681 1.00 97.69 97 SER A C 1
ATOM 771 O O . SER A 1 97 ? -2.839 -10.090 0.818 1.00 97.69 97 SER A O 1
ATOM 773 N N . ASP A 1 98 ? -4.042 -8.397 1.678 1.00 98.06 98 ASP A N 1
ATOM 774 C CA . ASP A 1 98 ? -5.027 -8.311 0.605 1.00 98.06 98 ASP A CA 1
ATOM 775 C C . ASP A 1 98 ? -4.710 -7.135 -0.330 1.00 98.06 98 ASP A C 1
ATOM 777 O O . ASP A 1 98 ? -4.716 -7.267 -1.557 1.00 98.06 98 ASP A O 1
ATOM 781 N N . VAL A 1 99 ? -4.377 -5.990 0.274 1.00 98.56 99 VAL A N 1
ATOM 782 C CA . VAL A 1 99 ? -4.103 -4.723 -0.406 1.00 98.56 99 VAL A CA 1
ATOM 783 C C . VAL A 1 99 ? -2.723 -4.218 -0.001 1.00 98.56 99 VAL A C 1
ATOM 785 O O . VAL A 1 99 ? -2.370 -4.226 1.179 1.00 98.56 99 VAL A O 1
ATOM 788 N N . VAL A 1 100 ? -1.948 -3.731 -0.967 1.00 98.56 100 VAL A N 1
ATOM 789 C CA . VAL A 1 100 ? -0.663 -3.066 -0.737 1.00 98.56 100 VAL A CA 1
ATOM 790 C C . VAL A 1 100 ? -0.816 -1.583 -1.057 1.00 98.56 100 VAL A C 1
ATOM 792 O O . VAL A 1 100 ? -1.076 -1.196 -2.196 1.00 98.56 100 VAL A O 1
ATOM 795 N N . MET A 1 101 ? -0.655 -0.746 -0.035 1.00 98.19 101 MET A N 1
ATOM 796 C CA . MET A 1 101 ? -0.838 0.698 -0.118 1.00 98.19 101 MET A CA 1
ATOM 797 C C . MET A 1 101 ? 0.473 1.398 -0.487 1.00 98.19 101 MET A C 1
ATOM 799 O O . MET A 1 101 ? 1.468 1.334 0.237 1.00 98.19 101 MET A O 1
ATOM 803 N N . LEU A 1 102 ? 0.456 2.089 -1.624 1.00 97.06 102 LEU A N 1
ATOM 804 C CA . LEU A 1 102 ? 1.585 2.773 -2.252 1.00 97.06 102 LEU A CA 1
ATOM 805 C C . LEU A 1 102 ? 1.168 4.182 -2.700 1.00 97.06 102 LEU A C 1
ATOM 807 O O . LEU A 1 102 ? 1.354 4.569 -3.854 1.00 97.06 102 LEU A O 1
ATOM 811 N N . CYS A 1 103 ? 0.588 4.949 -1.775 1.00 95.81 103 CYS A N 1
ATOM 812 C CA . CYS A 1 103 ? 0.135 6.331 -1.976 1.00 95.81 103 CYS A CA 1
ATOM 813 C C . CYS A 1 103 ? 1.315 7.311 -2.019 1.00 95.81 103 CYS A C 1
ATOM 815 O O . CYS A 1 103 ? 1.457 8.195 -1.178 1.00 95.81 103 CYS A O 1
ATOM 817 N N . TYR A 1 104 ? 2.222 7.094 -2.963 1.00 95.81 104 TYR A N 1
ATOM 818 C CA . TYR A 1 104 ? 3.445 7.864 -3.095 1.00 95.81 104 TYR A CA 1
ATOM 819 C C . TYR A 1 104 ? 3.182 9.300 -3.534 1.00 95.81 104 TYR A C 1
ATOM 821 O O . TYR A 1 104 ? 2.166 9.614 -4.153 1.00 95.81 104 TYR A O 1
ATOM 829 N N . ASP A 1 105 ? 4.151 10.163 -3.254 1.00 94.19 105 ASP A N 1
ATOM 830 C CA . ASP A 1 105 ? 4.186 11.505 -3.811 1.00 94.19 105 ASP A CA 1
ATOM 831 C C . ASP A 1 105 ? 4.209 11.438 -5.345 1.00 94.19 105 ASP A C 1
ATOM 833 O O . ASP A 1 105 ? 5.075 10.783 -5.939 1.00 94.19 105 ASP A O 1
ATOM 837 N N . HIS A 1 106 ? 3.238 12.104 -5.973 1.00 93.25 106 HIS A N 1
ATOM 838 C CA . HIS A 1 106 ? 3.028 12.047 -7.415 1.00 93.25 106 HIS A CA 1
ATOM 839 C C . HIS A 1 106 ? 4.273 12.494 -8.187 1.00 93.25 106 HIS A C 1
ATOM 841 O O . HIS A 1 106 ? 4.770 11.770 -9.051 1.00 93.25 106 HIS A O 1
ATOM 847 N N . ASP A 1 107 ? 4.829 13.653 -7.841 1.00 89.50 107 ASP A N 1
ATOM 848 C CA . ASP A 1 107 ? 5.911 14.266 -8.609 1.00 89.50 107 ASP A CA 1
ATOM 849 C C . ASP A 1 107 ? 7.205 13.453 -8.514 1.00 89.50 107 ASP A C 1
ATOM 851 O O . ASP A 1 107 ? 7.936 13.305 -9.499 1.00 89.50 107 ASP A O 1
ATOM 855 N N . ARG A 1 108 ? 7.462 12.841 -7.353 1.00 88.19 108 ARG A N 1
ATOM 856 C CA . ARG A 1 108 ? 8.631 11.981 -7.127 1.00 88.19 108 ARG A CA 1
ATOM 857 C C . ARG A 1 108 ? 8.487 10.580 -7.723 1.00 88.19 108 ARG A C 1
ATOM 859 O O . ARG A 1 108 ? 9.512 9.969 -8.034 1.00 88.19 108 ARG A O 1
ATOM 866 N N . TYR A 1 109 ? 7.266 10.060 -7.880 1.00 89.56 109 TYR A N 1
ATOM 867 C CA . TYR A 1 109 ? 7.007 8.697 -8.378 1.00 89.56 109 TYR A CA 1
ATOM 868 C C . TYR A 1 109 ? 6.316 8.618 -9.742 1.00 89.56 109 TYR A C 1
ATOM 870 O O . TYR A 1 109 ? 5.992 7.522 -10.201 1.00 89.56 109 TYR A O 1
ATOM 878 N N . ARG A 1 110 ? 6.194 9.743 -10.453 1.00 85.38 110 ARG A N 1
ATOM 879 C CA . ARG A 1 110 ? 5.720 9.770 -11.844 1.00 85.38 110 ARG A CA 1
ATOM 880 C C . ARG A 1 110 ? 6.560 8.891 -12.777 1.00 85.38 110 ARG A C 1
ATOM 882 O O . ARG A 1 110 ? 6.024 8.231 -13.655 1.00 85.38 110 ARG A O 1
ATOM 889 N N . VAL A 1 111 ? 7.883 8.889 -12.594 1.00 82.25 111 VAL A N 1
ATOM 890 C CA . VAL A 1 111 ? 8.838 8.140 -13.445 1.00 82.25 111 VAL A CA 1
ATOM 891 C C . VAL A 1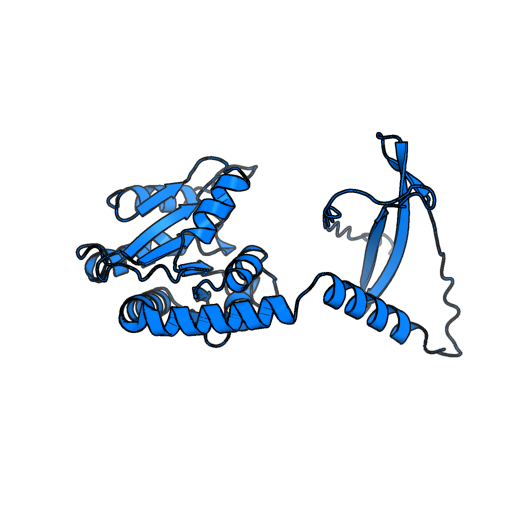 111 ? 9.686 7.132 -12.670 1.00 82.25 111 VAL A C 1
ATOM 893 O O . VAL A 1 111 ? 10.496 6.414 -13.253 1.00 82.25 111 VAL A O 1
ATOM 896 N N . ARG A 1 112 ? 9.541 7.089 -11.344 1.00 89.94 112 ARG A N 1
ATOM 897 C CA . ARG A 1 112 ? 10.369 6.253 -10.479 1.00 89.94 112 ARG A CA 1
ATOM 898 C C . ARG A 1 112 ? 9.711 4.891 -10.289 1.00 89.94 112 ARG A C 1
ATOM 900 O O . ARG A 1 112 ? 8.558 4.809 -9.879 1.00 89.94 112 ARG A O 1
ATOM 907 N N . GLY A 1 113 ? 10.472 3.828 -10.537 1.00 91.81 113 GLY A N 1
ATOM 908 C CA . GLY A 1 113 ? 10.026 2.464 -10.261 1.00 91.81 113 GLY A CA 1
ATOM 909 C C . GLY A 1 113 ? 9.847 2.187 -8.764 1.00 91.81 113 GLY A C 1
ATOM 910 O O . GLY A 1 113 ? 10.392 2.889 -7.906 1.00 91.81 113 GLY A O 1
ATOM 911 N N . SER A 1 114 ? 9.116 1.119 -8.449 1.00 94.69 114 SER A N 1
ATOM 912 C CA . SER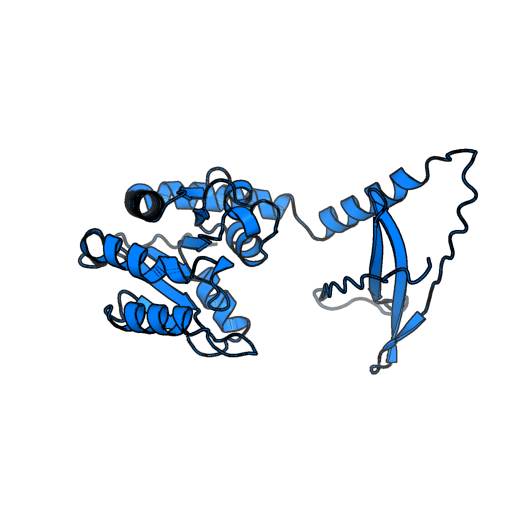 A 1 114 ? 8.949 0.614 -7.084 1.00 94.69 114 SER A CA 1
ATOM 913 C C . SER A 1 114 ? 9.075 -0.904 -7.049 1.00 94.69 114 SER A C 1
ATOM 915 O O . SER A 1 114 ? 8.252 -1.606 -7.632 1.00 94.69 114 SER A O 1
ATOM 917 N N . GLY A 1 115 ? 10.090 -1.406 -6.337 1.00 95.38 115 GLY A N 1
ATOM 918 C CA . GLY A 1 115 ? 10.273 -2.846 -6.125 1.00 95.38 115 GLY A CA 1
ATOM 919 C C . GLY A 1 115 ? 9.089 -3.474 -5.386 1.00 95.38 115 GLY A C 1
ATOM 920 O O . GLY A 1 115 ? 8.600 -4.516 -5.797 1.00 95.38 115 GLY A O 1
ATOM 921 N N . ILE A 1 116 ? 8.541 -2.770 -4.388 1.00 96.69 116 ILE A N 1
ATOM 922 C CA . ILE A 1 116 ? 7.363 -3.221 -3.631 1.00 96.69 116 ILE A CA 1
ATOM 923 C C . ILE A 1 116 ? 6.147 -3.366 -4.556 1.00 96.69 116 ILE A C 1
ATOM 925 O O . ILE A 1 116 ? 5.413 -4.342 -4.447 1.00 96.69 116 ILE A O 1
ATOM 929 N N . ALA A 1 117 ? 5.942 -2.425 -5.488 1.00 96.62 117 ALA A N 1
ATOM 930 C CA . ALA A 1 117 ? 4.846 -2.517 -6.456 1.00 96.62 117 ALA A CA 1
ATOM 931 C C . ALA A 1 117 ? 5.002 -3.745 -7.365 1.00 96.62 117 ALA A C 1
ATOM 933 O O . ALA A 1 117 ? 4.037 -4.468 -7.594 1.00 96.62 117 ALA A O 1
ATOM 934 N N . VAL A 1 118 ? 6.225 -3.999 -7.841 1.00 96.75 118 VAL A N 1
ATOM 935 C CA . VAL A 1 118 ? 6.553 -5.170 -8.666 1.00 96.75 118 VAL A CA 1
ATOM 936 C C . VAL A 1 118 ? 6.298 -6.473 -7.918 1.00 96.75 118 VAL A C 1
ATOM 938 O O . VAL A 1 118 ? 5.642 -7.360 -8.455 1.00 96.75 118 VAL A O 1
ATOM 941 N N . GLU A 1 119 ? 6.765 -6.588 -6.679 1.00 97.62 119 GLU A N 1
ATOM 942 C CA . GLU A 1 119 ? 6.570 -7.786 -5.858 1.00 97.62 119 GLU A CA 1
ATOM 943 C C . GLU A 1 119 ? 5.088 -8.022 -5.539 1.00 97.62 119 GLU A C 1
ATOM 945 O O . GLU A 1 119 ? 4.597 -9.144 -5.658 1.00 97.62 119 GLU A O 1
ATOM 950 N N . ALA A 1 120 ? 4.352 -6.964 -5.196 1.00 97.94 120 ALA A N 1
ATOM 951 C CA . ALA A 1 120 ? 2.923 -7.026 -4.917 1.00 97.94 120 ALA A CA 1
ATOM 952 C C . ALA A 1 120 ? 2.107 -7.455 -6.147 1.00 97.94 120 ALA A C 1
ATOM 954 O O . ALA A 1 120 ? 1.290 -8.372 -6.051 1.00 97.94 120 ALA A O 1
ATOM 955 N N . VAL A 1 121 ? 2.378 -6.871 -7.320 1.00 97.75 121 VAL A N 1
ATOM 956 C CA . VAL A 1 121 ? 1.744 -7.283 -8.582 1.00 97.75 121 VAL A CA 1
ATOM 957 C C . VAL A 1 121 ? 2.127 -8.715 -8.930 1.00 97.75 121 VAL A C 1
ATOM 959 O O . VAL A 1 121 ? 1.254 -9.522 -9.235 1.00 97.75 121 VAL A O 1
ATOM 962 N N . ALA A 1 122 ? 3.400 -9.090 -8.800 1.00 96.75 122 ALA A N 1
ATOM 963 C CA . ALA A 1 122 ? 3.839 -10.463 -9.021 1.00 96.75 122 ALA A CA 1
ATOM 964 C C . ALA A 1 122 ? 3.176 -11.467 -8.064 1.00 96.75 122 ALA A C 1
ATOM 966 O O . ALA A 1 122 ? 3.091 -12.642 -8.408 1.00 96.75 122 ALA A O 1
ATOM 967 N N . LEU A 1 123 ? 2.668 -11.040 -6.905 1.00 97.25 123 LEU A N 1
ATOM 968 C CA . LEU A 1 123 ? 1.880 -11.859 -5.976 1.00 97.25 123 LEU A CA 1
ATOM 969 C C . LEU A 1 123 ? 0.361 -11.745 -6.181 1.00 97.25 123 LEU A C 1
ATOM 971 O O . LEU A 1 123 ? -0.395 -12.398 -5.463 1.00 97.25 123 LEU A O 1
ATOM 975 N N . GLY A 1 124 ? -0.092 -10.962 -7.161 1.00 97.50 124 GLY A N 1
ATOM 976 C CA . GLY A 1 124 ? -1.508 -10.741 -7.450 1.00 97.50 124 GLY A CA 1
ATOM 977 C C . GLY A 1 124 ? -2.237 -9.959 -6.358 1.00 97.50 124 GLY A C 1
ATOM 978 O O . GLY A 1 124 ? -3.400 -10.241 -6.082 1.00 97.50 124 GLY A O 1
ATOM 979 N N . LYS A 1 125 ? -1.543 -9.031 -5.688 1.00 98.31 125 LYS A N 1
ATOM 980 C CA . LYS A 1 125 ? -2.122 -8.166 -4.652 1.00 98.31 125 LYS A CA 1
ATOM 981 C C . LYS A 1 125 ? -2.777 -6.939 -5.267 1.00 98.31 125 LYS A C 1
ATOM 983 O O . LYS A 1 125 ? -2.279 -6.398 -6.253 1.00 98.31 125 LYS A O 1
ATOM 988 N N . ILE A 1 126 ? -3.862 -6.486 -4.644 1.00 98.62 126 ILE A N 1
ATOM 989 C CA . ILE A 1 126 ? -4.533 -5.243 -5.026 1.00 98.62 126 ILE A CA 1
ATOM 990 C C . ILE A 1 126 ? -3.597 -4.089 -4.669 1.00 98.62 126 ILE A C 1
ATOM 992 O O . ILE A 1 126 ? -3.100 -4.023 -3.541 1.00 98.62 126 ILE A O 1
ATOM 996 N N . LEU A 1 127 ? -3.343 -3.186 -5.614 1.00 98.31 127 LEU A N 1
ATOM 997 C CA . LEU A 1 127 ? -2.582 -1.973 -5.329 1.00 98.31 127 LEU A CA 1
ATOM 998 C C . LEU A 1 127 ? -3.535 -0.817 -5.060 1.00 98.31 127 LEU A C 1
ATOM 1000 O O . LEU A 1 127 ? -4.363 -0.494 -5.904 1.00 98.31 127 LEU A O 1
ATOM 1004 N N . LEU A 1 128 ? -3.370 -0.178 -3.902 1.00 98.44 128 LEU A N 1
ATOM 1005 C CA . LEU A 1 128 ? -3.978 1.115 -3.607 1.00 98.44 128 LEU A CA 1
ATOM 1006 C C . LEU A 1 128 ? -2.907 2.192 -3.782 1.00 98.44 128 LEU A C 1
ATOM 1008 O O . LEU A 1 128 ? -1.934 2.208 -3.026 1.00 98.44 128 LEU A O 1
ATOM 1012 N N . S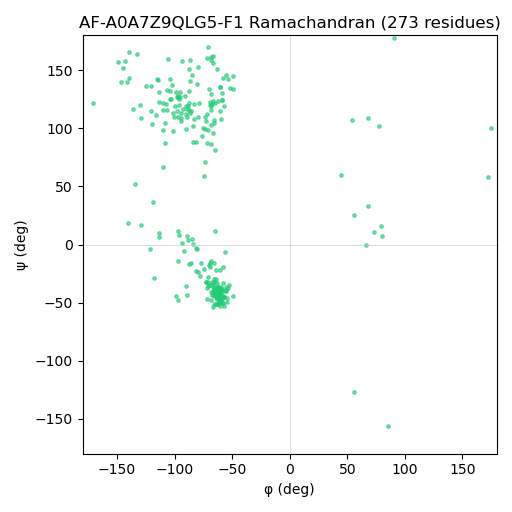ER A 1 129 ? -3.037 3.069 -4.773 1.00 97.00 129 SER A N 1
ATOM 1013 C CA . SER A 1 129 ? -1.956 3.995 -5.143 1.00 97.00 129 SER A CA 1
ATOM 1014 C C . SER A 1 129 ? -2.419 5.402 -5.492 1.00 97.00 129 SER A C 1
ATOM 1016 O O . SER A 1 129 ? -3.588 5.651 -5.771 1.00 97.00 129 SER A O 1
ATOM 1018 N N . THR A 1 130 ? -1.467 6.331 -5.546 1.00 96.94 130 THR A N 1
ATOM 1019 C CA . THR A 1 130 ? -1.715 7.669 -6.088 1.00 96.94 130 THR A CA 1
ATOM 1020 C C . THR A 1 130 ? -1.912 7.595 -7.604 1.00 96.94 130 THR A C 1
ATOM 1022 O O . THR A 1 130 ? -1.109 6.955 -8.292 1.00 96.94 130 THR A O 1
ATOM 1025 N N . LYS A 1 131 ? -2.943 8.257 -8.142 1.00 95.94 131 LYS A N 1
ATOM 1026 C CA . LYS A 1 131 ? -3.156 8.370 -9.600 1.00 95.94 131 LYS A CA 1
ATOM 1027 C C . LYS A 1 131 ? -1.933 8.966 -10.299 1.00 95.94 131 LYS A C 1
ATOM 1029 O O . LYS A 1 131 ? -1.261 9.821 -9.736 1.00 95.94 131 LYS A O 1
ATOM 1034 N N . GLY A 1 132 ? -1.645 8.541 -11.523 1.00 93.50 132 GLY A N 1
ATOM 1035 C CA . GLY A 1 132 ? -0.532 9.007 -12.349 1.00 93.50 132 GLY A CA 1
ATOM 1036 C C . GLY A 1 132 ? 0.851 8.518 -11.910 1.00 93.50 132 GLY A C 1
ATOM 1037 O O . GLY A 1 132 ? 1.859 9.021 -12.410 1.00 93.50 132 GLY A O 1
ATOM 1038 N N . THR A 1 133 ? 0.935 7.556 -10.985 1.00 94.75 133 THR A N 1
ATOM 1039 C CA . THR A 1 133 ? 2.216 7.026 -10.489 1.00 94.75 133 THR A CA 1
ATOM 1040 C C . THR A 1 133 ? 2.526 5.639 -11.037 1.00 94.75 133 THR A C 1
ATOM 1042 O O . THR A 1 133 ? 1.639 4.903 -11.464 1.00 94.75 133 THR A O 1
ATOM 1045 N N . PHE A 1 134 ? 3.805 5.250 -11.005 1.00 93.69 134 PHE A N 1
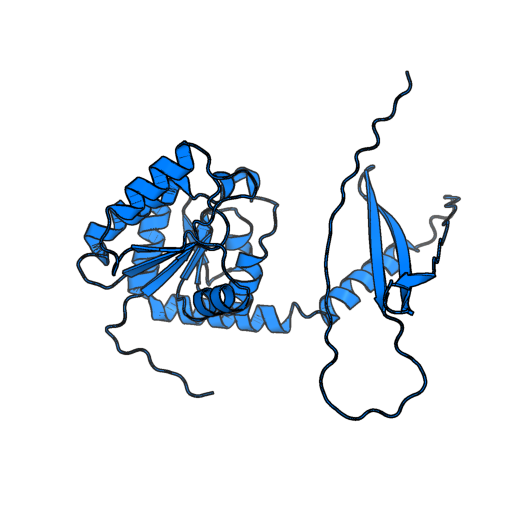ATOM 1046 C CA . PHE A 1 134 ? 4.243 3.932 -11.476 1.00 93.69 134 PHE A CA 1
ATOM 1047 C C . PHE A 1 134 ? 3.426 2.745 -10.909 1.00 93.69 134 PHE A C 1
ATOM 1049 O O . PHE A 1 134 ? 3.056 1.880 -11.703 1.00 93.69 134 PHE A O 1
ATOM 1056 N N . PRO A 1 135 ? 3.097 2.677 -9.599 1.00 94.88 135 PRO A N 1
ATOM 1057 C CA . PRO A 1 135 ? 2.225 1.627 -9.066 1.00 94.88 135 PRO A CA 1
ATOM 1058 C C . PRO A 1 135 ? 0.853 1.510 -9.748 1.00 94.88 135 PRO A C 1
ATOM 1060 O O . PRO A 1 135 ? 0.411 0.388 -9.992 1.00 94.88 135 PRO A O 1
ATOM 1063 N N . GLU A 1 136 ? 0.205 2.625 -10.101 1.00 95.31 136 GLU A N 1
ATOM 1064 C CA . GLU A 1 136 ? -1.093 2.598 -10.793 1.00 95.31 136 GLU A CA 1
ATOM 1065 C C . GLU A 1 136 ? -0.943 1.985 -12.191 1.00 95.31 136 GLU A C 1
ATOM 1067 O O . GLU A 1 136 ? -1.630 1.024 -12.534 1.00 95.31 136 GLU A O 1
ATOM 1072 N N . PHE A 1 137 ? 0.017 2.479 -12.981 1.00 92.81 137 PHE A N 1
ATOM 1073 C CA . PHE A 1 137 ? 0.253 1.962 -14.333 1.00 92.81 137 PHE A CA 1
ATOM 1074 C C . PHE A 1 137 ? 0.608 0.473 -14.337 1.00 92.81 137 PHE A C 1
ATOM 1076 O O . PHE A 1 137 ? 0.218 -0.255 -15.247 1.00 92.81 137 PHE A O 1
ATOM 1083 N N . LEU A 1 138 ? 1.353 0.020 -13.327 1.00 93.38 138 LEU A N 1
ATOM 1084 C CA . LEU A 1 138 ? 1.778 -1.369 -13.206 1.00 93.38 138 LEU A CA 1
ATOM 1085 C C . LEU A 1 138 ? 0.615 -2.320 -12.885 1.00 93.38 138 LEU A C 1
ATOM 1087 O O . LEU A 1 138 ? 0.632 -3.467 -13.327 1.00 93.38 138 LEU A O 1
ATOM 1091 N N . SER A 1 139 ? -0.364 -1.865 -12.099 1.00 91.00 139 SER A N 1
ATOM 1092 C CA . SER A 1 139 ? -1.478 -2.702 -11.631 1.00 91.00 139 SER A CA 1
ATOM 1093 C C . SER A 1 139 ? -2.666 -2.747 -12.590 1.00 91.00 139 SER A C 1
ATOM 1095 O O . SER A 1 139 ? -3.464 -3.678 -12.499 1.00 91.00 139 SER A O 1
ATOM 1097 N N . GLY A 1 140 ? -2.767 -1.817 -13.545 1.00 92.06 140 GLY A N 1
ATOM 1098 C CA . GLY A 1 140 ? -3.791 -1.859 -14.591 1.00 92.06 140 GLY A CA 1
ATOM 1099 C C . GLY A 1 140 ? -5.208 -1.924 -14.011 1.00 92.06 140 GLY A C 1
ATOM 1100 O O . GLY A 1 140 ? -5.571 -1.109 -13.170 1.00 92.06 140 GLY A O 1
ATOM 1101 N N . SER A 1 141 ? -6.009 -2.906 -14.436 1.00 87.19 141 SER A N 1
ATOM 1102 C CA . SER A 1 141 ? -7.375 -3.109 -13.923 1.00 87.19 141 SER A CA 1
ATOM 1103 C C . SER A 1 141 ? -7.440 -3.587 -12.467 1.00 87.19 141 SER A C 1
ATOM 1105 O O . SER A 1 141 ? -8.487 -3.472 -11.841 1.00 87.19 141 SER A O 1
ATOM 1107 N N . GLY A 1 142 ? -6.333 -4.083 -11.904 1.00 83.06 142 GLY A N 1
ATOM 1108 C CA . GLY A 1 142 ? -6.229 -4.468 -10.493 1.00 83.06 142 GLY A CA 1
ATOM 1109 C C . GLY A 1 142 ? -5.882 -3.307 -9.553 1.00 83.06 142 GLY A C 1
ATOM 1110 O O . GLY A 1 142 ? -5.623 -3.542 -8.370 1.00 83.06 142 GLY A O 1
ATOM 1111 N N . ALA A 1 143 ? -5.814 -2.077 -10.074 1.00 89.44 143 ALA A N 1
ATOM 1112 C CA . ALA A 1 143 ? -5.505 -0.873 -9.315 1.00 89.44 143 ALA A CA 1
ATOM 1113 C C . ALA A 1 143 ? -6.762 -0.256 -8.691 1.00 89.44 143 ALA A C 1
ATOM 1115 O O . ALA A 1 143 ? -7.791 -0.118 -9.349 1.00 89.44 143 ALA A O 1
ATOM 1116 N N . ALA A 1 144 ? -6.633 0.231 -7.462 1.00 96.12 144 ALA A N 1
ATOM 1117 C CA . ALA A 1 144 ? -7.508 1.244 -6.891 1.00 96.12 144 ALA A CA 1
ATOM 1118 C C . ALA A 1 144 ? -6.678 2.516 -6.679 1.00 96.12 144 ALA A C 1
ATOM 1120 O O . ALA A 1 144 ? -5.563 2.454 -6.151 1.00 96.12 144 ALA A O 1
ATOM 1121 N N . SER A 1 145 ? -7.166 3.680 -7.111 1.00 96.88 145 SER A N 1
ATOM 1122 C CA . SER A 1 145 ? -6.349 4.896 -7.073 1.00 96.88 145 SER A CA 1
ATOM 1123 C C . SER A 1 145 ? -7.122 6.175 -6.773 1.00 96.88 145 SER A C 1
ATOM 1125 O O . SER A 1 145 ? -8.299 6.330 -7.099 1.00 96.88 145 SER A O 1
ATOM 1127 N N . GLY A 1 146 ? -6.417 7.129 -6.164 1.00 96.81 146 GLY A N 1
ATOM 1128 C CA . GLY A 1 146 ? -6.907 8.474 -5.867 1.00 96.81 146 GLY A CA 1
ATOM 1129 C C . GLY A 1 146 ? -5.778 9.504 -5.883 1.00 96.81 146 GLY A C 1
ATOM 1130 O O . GLY A 1 146 ? -4.614 9.147 -5.731 1.00 96.81 146 GLY A O 1
ATOM 1131 N N . SER A 1 147 ? -6.099 10.781 -6.089 1.00 95.12 147 SER A N 1
ATOM 1132 C CA . SER A 1 147 ? -5.113 11.880 -6.038 1.00 95.12 147 SER A CA 1
ATOM 1133 C C . SER A 1 147 ? -5.076 12.600 -4.687 1.00 95.12 147 SER A C 1
ATOM 1135 O O . SER A 1 147 ? -4.156 13.366 -4.412 1.00 95.12 147 SER A O 1
ATOM 1137 N N . THR A 1 148 ? -6.087 12.384 -3.847 1.00 96.12 148 THR A N 1
ATOM 1138 C CA . THR A 1 148 ? -6.267 13.040 -2.546 1.00 96.12 148 THR A CA 1
ATOM 1139 C C . THR A 1 148 ? -6.606 12.003 -1.483 1.00 96.12 148 THR A C 1
ATOM 1141 O O . THR A 1 148 ? -7.014 10.892 -1.818 1.00 96.12 148 THR A O 1
ATOM 1144 N N . VAL A 1 149 ? -6.487 12.360 -0.200 1.00 95.56 149 VAL A N 1
ATOM 1145 C CA . VAL A 1 149 ? -6.873 11.463 0.904 1.00 95.56 149 VAL A CA 1
ATOM 1146 C C . VAL A 1 149 ? -8.317 10.986 0.740 1.00 95.56 149 VAL A C 1
ATOM 1148 O O . VAL A 1 149 ? -8.561 9.789 0.800 1.00 95.56 149 VAL A O 1
ATOM 1151 N N . THR A 1 150 ? -9.253 11.889 0.434 1.00 96.81 150 THR A N 1
ATOM 1152 C CA . THR A 1 150 ? -10.665 11.545 0.211 1.00 96.81 150 THR A CA 1
ATOM 1153 C C . THR A 1 150 ? -10.855 10.559 -0.938 1.00 96.81 150 THR A C 1
ATOM 1155 O O . THR A 1 150 ? -11.595 9.591 -0.794 1.00 96.81 150 THR A O 1
ATOM 1158 N N . GLU A 1 151 ? -10.181 10.771 -2.072 1.00 97.62 151 GLU A N 1
ATOM 1159 C CA . GLU A 1 151 ? -10.281 9.851 -3.209 1.00 97.62 151 GLU A CA 1
ATOM 1160 C C . GLU A 1 151 ? -9.673 8.483 -2.902 1.00 97.62 151 GLU A C 1
ATOM 1162 O O . GLU A 1 151 ? -10.231 7.467 -3.303 1.00 97.62 151 GLU A O 1
ATOM 1167 N N . VAL A 1 152 ? -8.543 8.444 -2.194 1.00 97.44 152 VAL A N 1
ATOM 1168 C CA . VAL A 1 152 ? -7.898 7.183 -1.814 1.00 97.44 152 VAL A CA 1
ATOM 1169 C C . VAL A 1 152 ? -8.749 6.430 -0.787 1.00 97.44 152 VAL A C 1
ATOM 1171 O O . VAL A 1 152 ? -8.897 5.217 -0.913 1.00 97.44 152 VAL A O 1
ATOM 1174 N N . SER A 1 153 ? -9.347 7.121 0.189 1.00 97.25 153 SER A N 1
ATOM 1175 C CA . SER A 1 153 ? -10.292 6.513 1.132 1.00 97.25 153 SER A CA 1
ATOM 1176 C C . SER A 1 153 ? -11.501 5.931 0.401 1.00 97.25 153 SER A C 1
ATOM 1178 O O . SER A 1 153 ? -11.798 4.754 0.579 1.00 97.25 153 SER A O 1
ATOM 1180 N N . ALA A 1 154 ? -12.125 6.693 -0.504 1.00 97.50 154 ALA A N 1
ATOM 1181 C CA . ALA A 1 154 ? -13.248 6.208 -1.307 1.00 97.50 154 ALA A CA 1
ATOM 1182 C C . ALA A 1 154 ? -12.863 5.007 -2.191 1.00 97.50 154 ALA A C 1
ATOM 1184 O O . ALA A 1 154 ? -13.636 4.061 -2.325 1.00 97.50 154 ALA A O 1
ATOM 1185 N N . ALA A 1 155 ? -11.655 5.012 -2.762 1.00 98.00 155 ALA A N 1
ATOM 1186 C CA . ALA A 1 155 ? -11.143 3.884 -3.533 1.00 98.00 155 ALA A CA 1
ATOM 1187 C C . ALA A 1 155 ? -10.951 2.633 -2.658 1.00 98.00 155 ALA A C 1
ATOM 1189 O O . ALA A 1 155 ? -11.261 1.528 -3.094 1.00 98.00 155 ALA A O 1
ATOM 1190 N N . LEU A 1 156 ? -10.480 2.783 -1.417 1.00 97.94 156 LEU A N 1
ATOM 1191 C CA . LEU A 1 156 ? -10.345 1.660 -0.488 1.00 97.94 156 LEU A CA 1
ATOM 1192 C C . LEU A 1 156 ? -11.705 1.160 0.026 1.00 97.94 156 LEU A C 1
ATOM 1194 O O . LEU A 1 156 ? -11.894 -0.047 0.143 1.00 97.94 156 LEU A O 1
ATOM 1198 N N . GLU A 1 157 ? -12.667 2.047 0.280 1.00 97.44 157 GLU A N 1
ATOM 1199 C CA . GLU A 1 157 ? -14.049 1.655 0.596 1.00 97.44 157 GLU A CA 1
ATOM 1200 C C . GLU A 1 157 ? -14.662 0.815 -0.525 1.00 97.44 157 GLU A C 1
ATOM 1202 O O . GLU A 1 157 ? -15.246 -0.241 -0.279 1.00 97.44 157 GLU A O 1
ATOM 1207 N N . ASP A 1 158 ? -14.461 1.244 -1.766 1.00 97.62 158 ASP A N 1
ATOM 1208 C CA . ASP A 1 158 ? -14.908 0.524 -2.947 1.00 97.62 158 ASP A CA 1
ATOM 1209 C C . ASP A 1 158 ? -14.202 -0.833 -3.118 1.00 97.62 158 ASP A C 1
ATOM 1211 O O . ASP A 1 158 ? -14.850 -1.829 -3.453 1.00 97.62 158 ASP A O 1
ATOM 1215 N N . VAL A 1 159 ? -12.901 -0.912 -2.811 1.00 97.38 159 VAL A N 1
ATOM 1216 C CA . VAL A 1 159 ? -12.168 -2.186 -2.746 1.00 97.38 159 VAL A CA 1
ATOM 1217 C C . VAL A 1 159 ? -12.772 -3.117 -1.704 1.00 97.38 159 VAL A C 1
ATOM 1219 O O . VAL A 1 159 ? -12.949 -4.293 -1.996 1.00 97.38 159 VAL A O 1
ATOM 1222 N N . VAL A 1 160 ? -13.109 -2.630 -0.509 1.00 96.56 160 VAL A N 1
ATOM 1223 C CA . VAL A 1 160 ? -13.726 -3.467 0.532 1.00 96.56 160 VAL A CA 1
ATOM 1224 C C . VAL A 1 160 ? -15.113 -3.942 0.092 1.00 96.56 160 VAL A C 1
ATOM 1226 O O . VAL A 1 160 ? -15.414 -5.130 0.195 1.00 96.56 160 VAL A O 1
ATOM 1229 N N . ALA A 1 161 ? -15.929 -3.056 -0.482 1.00 95.88 161 ALA A N 1
ATOM 1230 C CA . ALA A 1 161 ? -17.268 -3.392 -0.965 1.00 95.88 161 ALA A CA 1
ATOM 1231 C C . ALA A 1 161 ? -17.259 -4.383 -2.144 1.00 95.88 161 ALA A C 1
ATOM 1233 O O . ALA A 1 161 ? -18.170 -5.202 -2.279 1.00 95.88 161 ALA A O 1
ATOM 1234 N N . ARG A 1 162 ? -16.239 -4.319 -3.009 1.00 96.31 162 ARG A N 1
ATOM 1235 C CA . ARG A 1 162 ? -16.103 -5.142 -4.223 1.00 96.31 162 ARG A CA 1
ATOM 1236 C C . ARG A 1 162 ? -14.852 -6.018 -4.189 1.00 96.31 162 ARG A C 1
ATOM 1238 O O . ARG A 1 162 ? -14.218 -6.247 -5.220 1.00 96.31 162 ARG A O 1
ATOM 1245 N N . PHE A 1 163 ? -14.510 -6.531 -3.011 1.00 95.50 163 PHE A N 1
ATOM 1246 C CA . PHE A 1 163 ? -13.224 -7.181 -2.762 1.00 95.50 163 PHE A CA 1
ATOM 1247 C C . PHE A 1 163 ? -12.900 -8.318 -3.735 1.00 95.50 163 PHE A C 1
ATOM 1249 O O . PHE A 1 163 ? -11.831 -8.322 -4.344 1.00 95.50 163 PHE A O 1
ATOM 1256 N N . GLU A 1 164 ? -13.833 -9.250 -3.948 1.00 95.38 164 GLU A N 1
ATOM 1257 C CA . GLU A 1 164 ? -13.600 -10.396 -4.839 1.00 95.38 164 GLU A CA 1
ATOM 1258 C C . GLU A 1 164 ? -13.387 -9.977 -6.303 1.00 95.38 164 GLU A C 1
ATOM 1260 O O . GLU A 1 164 ? -12.618 -10.617 -7.018 1.00 95.38 164 GLU A O 1
ATOM 1265 N N . HIS A 1 165 ? -13.994 -8.867 -6.741 1.00 96.12 165 HIS A N 1
ATOM 1266 C CA . HIS A 1 165 ? -13.749 -8.318 -8.074 1.00 96.12 165 HIS A CA 1
ATOM 1267 C C . HIS A 1 165 ? -12.307 -7.812 -8.205 1.00 96.12 165 HIS A C 1
ATOM 1269 O O . HIS A 1 165 ? -11.577 -8.274 -9.081 1.00 96.12 165 HIS A O 1
ATOM 1275 N N . TYR A 1 166 ? -11.862 -6.933 -7.301 1.00 97.81 166 TYR A N 1
ATOM 1276 C CA . TYR A 1 166 ? -10.488 -6.418 -7.325 1.00 97.81 166 TYR A CA 1
ATOM 1277 C C . TYR A 1 166 ? -9.447 -7.523 -7.145 1.00 97.81 166 TYR A C 1
ATOM 1279 O O . TYR A 1 166 ? -8.403 -7.509 -7.795 1.00 97.81 166 TYR A O 1
ATOM 1287 N N . ARG A 1 167 ? -9.734 -8.510 -6.292 1.00 96.88 167 ARG A N 1
ATOM 1288 C CA . ARG A 1 167 ? -8.867 -9.670 -6.078 1.00 96.88 167 ARG A CA 1
ATOM 1289 C C . ARG A 1 167 ? -8.700 -10.489 -7.357 1.00 96.88 167 ARG A C 1
ATOM 1291 O O . ARG A 1 167 ? -7.578 -10.883 -7.672 1.00 96.88 167 ARG A O 1
ATOM 1298 N N . ALA A 1 168 ? -9.785 -10.743 -8.088 1.00 97.06 168 ALA A N 1
ATOM 1299 C CA . ALA A 1 168 ? -9.733 -11.473 -9.351 1.00 97.06 168 ALA A CA 1
ATOM 1300 C C . ALA A 1 168 ? -8.919 -10.715 -10.414 1.00 97.06 168 ALA A C 1
ATOM 1302 O O . ALA A 1 168 ? -8.044 -11.306 -11.051 1.00 97.06 168 ALA A O 1
ATOM 1303 N N . GLU A 1 169 ? -9.142 -9.404 -10.550 1.00 97.94 169 GLU A N 1
ATOM 1304 C CA . GLU A 1 169 ? -8.380 -8.542 -11.463 1.00 97.94 169 GLU A CA 1
ATOM 1305 C C . GLU A 1 169 ? -6.887 -8.526 -11.108 1.00 97.94 169 GLU A C 1
ATOM 1307 O O . GLU A 1 169 ? -6.035 -8.808 -11.953 1.00 97.94 169 GLU A O 1
ATOM 1312 N N . ALA A 1 170 ? -6.550 -8.296 -9.835 1.00 98.00 170 ALA A N 1
ATOM 1313 C CA . ALA A 1 170 ? -5.169 -8.299 -9.363 1.00 98.00 170 ALA A CA 1
ATOM 1314 C C . ALA A 1 170 ? -4.482 -9.658 -9.589 1.00 98.00 170 ALA A C 1
ATOM 1316 O O . ALA A 1 170 ? -3.327 -9.709 -10.021 1.00 98.00 170 ALA A O 1
ATOM 1317 N N . ALA A 1 171 ? -5.189 -10.771 -9.370 1.00 97.81 171 ALA A N 1
ATOM 1318 C CA . ALA A 1 171 ? -4.670 -12.110 -9.636 1.00 97.81 171 ALA A CA 1
ATOM 1319 C C . ALA A 1 171 ? -4.368 -12.330 -11.129 1.00 97.81 171 ALA A C 1
ATOM 1321 O O . ALA A 1 171 ? -3.317 -12.887 -11.472 1.00 97.81 171 ALA A O 1
ATOM 1322 N N . GLN A 1 172 ? -5.252 -11.865 -12.017 1.00 97.81 172 GLN A N 1
ATOM 1323 C CA . GLN A 1 172 ? -5.073 -11.962 -13.466 1.00 97.81 172 GLN A CA 1
ATOM 1324 C C . GLN A 1 172 ? -3.912 -11.088 -13.960 1.00 97.81 172 GLN A C 1
ATOM 1326 O O . GLN A 1 172 ? -3.082 -11.550 -14.755 1.00 97.81 172 GLN A O 1
ATOM 1331 N N . VAL A 1 173 ? -3.801 -9.857 -13.456 1.00 97.38 173 VAL A N 1
ATOM 1332 C CA . VAL A 1 173 ? -2.669 -8.963 -13.737 1.00 97.38 173 VAL A CA 1
ATOM 1333 C C . VAL A 1 173 ? -1.368 -9.602 -13.261 1.00 97.38 173 VAL A C 1
ATOM 1335 O O . VAL A 1 173 ? -0.413 -9.698 -14.030 1.00 97.38 173 VAL A O 1
ATOM 1338 N N . GLY A 1 174 ? -1.336 -10.137 -12.039 1.00 97.06 174 GLY A N 1
ATOM 1339 C CA . GLY A 1 174 ? -0.148 -10.786 -11.492 1.00 97.06 174 GLY A CA 1
ATOM 1340 C C . GLY A 1 174 ? 0.285 -12.031 -12.260 1.00 97.06 174 GLY A C 1
ATOM 1341 O O . GLY A 1 174 ? 1.479 -12.245 -12.477 1.00 97.06 174 GLY A O 1
ATOM 1342 N N . LYS A 1 175 ? -0.669 -12.842 -12.733 1.00 97.25 175 LYS A N 1
ATOM 1343 C CA . LYS A 1 175 ? -0.379 -13.972 -13.627 1.00 97.25 175 LYS A CA 1
ATOM 1344 C C . LYS A 1 175 ? 0.277 -13.489 -14.922 1.00 97.25 175 LYS A C 1
ATOM 1346 O O . LYS A 1 175 ? 1.368 -13.951 -15.253 1.00 97.25 175 LYS A O 1
ATOM 1351 N N . SER A 1 176 ? -0.350 -12.522 -15.589 1.00 96.25 176 SER A N 1
ATOM 1352 C CA . SER A 1 176 ? 0.148 -11.942 -16.844 1.00 96.25 176 SER A CA 1
ATOM 1353 C C . SER A 1 176 ? 1.540 -11.321 -16.663 1.00 96.25 176 SER A C 1
ATOM 1355 O O . SER A 1 176 ? 2.417 -11.467 -17.519 1.00 96.25 176 SER A O 1
ATOM 1357 N N . TYR A 1 177 ? 1.774 -10.684 -15.510 1.00 95.69 177 TYR A N 1
ATOM 1358 C CA . TYR A 1 177 ? 3.061 -10.110 -15.143 1.00 95.69 177 TYR A CA 1
ATOM 1359 C C . TYR A 1 177 ? 4.151 -11.184 -15.033 1.00 95.69 177 TYR A C 1
ATOM 1361 O O . TYR A 1 177 ? 5.194 -11.066 -15.672 1.00 95.69 177 TYR A O 1
ATOM 1369 N N . ARG A 1 178 ? 3.915 -12.268 -14.283 1.00 95.31 178 ARG A N 1
ATOM 1370 C CA . ARG A 1 178 ? 4.903 -13.353 -14.121 1.00 95.31 178 ARG A CA 1
ATOM 1371 C C . ARG A 1 178 ? 5.234 -14.066 -15.435 1.00 95.31 178 ARG A C 1
ATOM 1373 O O . ARG A 1 178 ? 6.367 -14.506 -15.610 1.00 95.31 178 ARG A O 1
ATOM 1380 N N . GLU A 1 179 ? 4.269 -14.177 -16.345 1.00 94.88 179 GLU A N 1
ATOM 1381 C CA . GLU A 1 179 ? 4.473 -14.774 -17.673 1.00 94.88 179 GLU A CA 1
ATOM 1382 C C . GLU A 1 179 ? 5.319 -13.871 -18.587 1.00 94.88 179 GLU A C 1
ATOM 1384 O O . GLU A 1 179 ? 6.151 -14.364 -19.349 1.00 94.88 179 GLU A O 1
ATOM 1389 N N . SER A 1 180 ? 5.154 -12.550 -18.474 1.00 93.25 180 SER A N 1
ATOM 1390 C CA . SER A 1 180 ? 5.803 -11.569 -19.356 1.00 93.25 180 SER A CA 1
ATOM 1391 C C . SER A 1 180 ? 7.172 -11.100 -18.850 1.00 93.25 180 SER A C 1
ATOM 1393 O O . SER A 1 180 ? 8.091 -10.874 -19.639 1.00 93.25 180 SER A O 1
ATOM 1395 N N . TYR A 1 181 ? 7.336 -10.961 -17.533 1.00 92.44 181 TYR A N 1
ATOM 1396 C CA . TYR A 1 181 ? 8.498 -10.330 -16.901 1.00 92.44 181 TYR A CA 1
ATOM 1397 C C . TYR A 1 181 ? 9.359 -11.358 -16.165 1.00 92.44 181 TYR A C 1
ATOM 1399 O O . TYR A 1 181 ? 9.486 -11.356 -14.942 1.00 92.44 181 TYR A O 1
ATOM 1407 N N . THR A 1 182 ? 9.973 -12.257 -16.935 1.00 91.06 182 THR A N 1
ATOM 1408 C CA . THR A 1 182 ? 10.908 -13.264 -16.413 1.00 91.06 182 THR A CA 1
ATOM 1409 C C . THR A 1 182 ? 12.362 -12.780 -16.481 1.00 91.06 182 THR A C 1
ATOM 1411 O O . THR A 1 182 ? 12.693 -11.953 -17.337 1.00 91.06 182 THR A O 1
ATOM 1414 N N . PRO A 1 183 ? 13.285 -13.339 -15.668 1.00 89.75 183 PRO A N 1
ATOM 1415 C CA . PRO A 1 183 ? 14.717 -13.064 -15.813 1.00 89.75 183 PRO A CA 1
ATOM 1416 C C . PRO A 1 183 ? 15.231 -13.336 -17.232 1.00 89.75 183 PRO A C 1
ATOM 1418 O O . PRO A 1 183 ? 16.034 -12.573 -17.761 1.00 89.75 183 PRO A O 1
ATOM 1421 N N . LYS A 1 184 ? 14.715 -14.389 -17.880 1.00 90.25 184 LYS A N 1
ATOM 1422 C CA . LYS A 1 184 ? 15.021 -14.710 -19.277 1.00 90.25 184 LYS A CA 1
ATOM 1423 C C . LYS A 1 184 ? 14.567 -13.593 -20.219 1.00 90.25 184 LYS A C 1
ATOM 1425 O O . LYS A 1 184 ? 15.384 -13.104 -20.990 1.00 90.25 184 LYS A O 1
ATOM 1430 N N . ALA A 1 185 ? 13.309 -13.157 -20.122 1.00 90.44 185 ALA A N 1
ATOM 1431 C CA . ALA A 1 185 ? 12.778 -12.070 -20.947 1.00 90.44 185 ALA A CA 1
ATOM 1432 C C . ALA A 1 185 ? 13.557 -10.759 -20.740 1.00 90.44 185 ALA A C 1
ATOM 1434 O O . ALA A 1 185 ? 13.841 -10.043 -21.701 1.00 90.44 185 ALA A O 1
ATOM 1435 N N . TYR A 1 186 ? 13.970 -10.475 -19.501 1.00 88.88 186 TYR A N 1
ATOM 1436 C CA . TYR A 1 186 ? 14.815 -9.327 -19.185 1.00 88.88 186 TYR A CA 1
ATOM 1437 C C . TYR A 1 186 ? 16.191 -9.416 -19.863 1.00 88.88 186 TYR A C 1
ATOM 1439 O O . TYR A 1 186 ? 16.586 -8.489 -20.570 1.00 88.88 186 TYR A O 1
ATOM 1447 N N . ILE A 1 187 ? 16.896 -10.545 -19.715 1.00 92.56 187 ILE A N 1
ATOM 1448 C CA . ILE A 1 187 ? 18.203 -10.771 -20.354 1.00 92.56 187 ILE A CA 1
ATOM 1449 C C . ILE A 1 187 ? 18.081 -10.691 -21.880 1.00 92.56 187 ILE A C 1
ATOM 1451 O O . ILE A 1 187 ? 18.883 -10.019 -22.525 1.00 92.56 187 ILE A O 1
ATOM 1455 N N . GLU A 1 188 ? 17.064 -11.319 -22.469 1.00 90.75 188 GLU A N 1
ATOM 1456 C CA . GLU A 1 188 ? 16.813 -11.256 -23.911 1.00 90.75 188 GLU A CA 1
ATOM 1457 C C . GLU A 1 188 ? 16.551 -9.822 -24.391 1.00 90.75 188 GLU A C 1
ATOM 1459 O O . GLU A 1 188 ? 17.072 -9.423 -25.433 1.00 90.75 188 GLU A O 1
ATOM 1464 N N 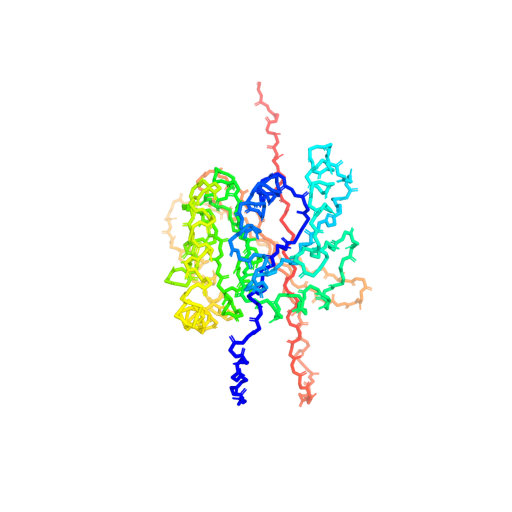. SER A 1 189 ? 15.793 -9.028 -23.630 1.00 89.12 189 SER A N 1
ATOM 1465 C CA . SER A 1 189 ? 15.550 -7.612 -23.927 1.00 89.12 189 SER A CA 1
ATOM 1466 C C . SER A 1 189 ? 16.844 -6.790 -23.882 1.00 89.12 189 SER A C 1
ATOM 1468 O O . SER A 1 189 ? 17.139 -6.046 -24.821 1.00 89.12 189 SER A O 1
ATOM 1470 N N . MET A 1 190 ? 17.679 -6.984 -22.853 1.00 90.31 190 MET A N 1
ATOM 1471 C CA . MET A 1 190 ? 18.991 -6.329 -22.768 1.00 90.31 190 MET A CA 1
ATOM 1472 C C . MET A 1 190 ? 19.884 -6.691 -23.961 1.00 90.31 190 MET A C 1
ATOM 1474 O O . MET A 1 190 ? 20.470 -5.809 -24.587 1.00 90.31 190 MET A O 1
ATOM 1478 N N . LEU A 1 191 ? 19.963 -7.978 -24.316 1.00 90.50 191 LEU A N 1
ATOM 1479 C CA . LEU A 1 191 ? 20.796 -8.453 -25.424 1.00 90.50 191 LEU A CA 1
ATOM 1480 C C . LEU A 1 191 ? 20.322 -7.928 -26.787 1.00 90.50 191 LEU A C 1
ATOM 1482 O O . LEU A 1 191 ? 21.159 -7.604 -27.630 1.00 90.50 191 LEU A O 1
ATOM 1486 N N . LYS A 1 192 ? 19.007 -7.801 -27.010 1.00 86.50 192 LYS A N 1
ATOM 1487 C CA . LYS A 1 192 ? 18.450 -7.191 -28.232 1.00 86.50 192 LYS A CA 1
ATOM 1488 C C . LYS A 1 192 ? 18.868 -5.727 -28.374 1.00 86.50 192 LYS A C 1
ATOM 1490 O O . LYS A 1 192 ? 19.324 -5.327 -29.442 1.00 86.50 192 LYS A O 1
ATOM 1495 N N . ASN A 1 193 ? 18.775 -4.952 -27.294 1.00 80.94 193 ASN A N 1
ATOM 1496 C CA . ASN A 1 193 ? 19.121 -3.529 -27.317 1.00 80.94 193 ASN A CA 1
ATOM 1497 C C . ASN A 1 193 ? 20.623 -3.288 -27.530 1.00 80.94 193 ASN A C 1
ATOM 1499 O O . ASN A 1 193 ? 20.992 -2.333 -28.205 1.00 80.94 193 ASN A O 1
ATOM 1503 N N . ILE A 1 194 ? 21.483 -4.184 -27.030 1.00 81.75 194 ILE A N 1
ATOM 1504 C CA . ILE A 1 194 ? 22.930 -4.132 -27.289 1.00 81.75 194 ILE A CA 1
ATOM 1505 C C . ILE A 1 194 ? 23.241 -4.374 -28.776 1.00 81.75 194 ILE A C 1
ATOM 1507 O O . ILE A 1 194 ? 24.094 -3.697 -29.341 1.00 81.75 194 ILE A O 1
ATOM 1511 N N . ARG A 1 195 ? 22.543 -5.310 -29.434 1.00 63.81 195 ARG A N 1
ATOM 1512 C CA . ARG A 1 195 ? 22.788 -5.632 -30.852 1.00 63.81 195 ARG A CA 1
ATOM 1513 C C . ARG A 1 195 ? 22.284 -4.554 -31.813 1.00 63.81 195 ARG A C 1
ATOM 1515 O O . ARG A 1 195 ? 22.902 -4.330 -32.845 1.00 63.81 195 ARG A O 1
ATOM 1522 N N . CYS A 1 196 ? 21.202 -3.851 -31.477 1.00 58.19 196 CYS A N 1
ATOM 1523 C CA . CYS A 1 196 ? 20.703 -2.750 -32.310 1.00 58.19 196 CYS A CA 1
ATOM 1524 C C . CYS A 1 196 ? 21.625 -1.517 -32.327 1.00 58.19 196 CYS A C 1
ATOM 1526 O O . CYS A 1 196 ? 21.521 -0.716 -33.251 1.00 58.19 196 CYS A O 1
ATOM 1528 N N . SER A 1 197 ? 22.533 -1.354 -31.355 1.00 56.50 197 SER A N 1
ATOM 1529 C CA . SER A 1 197 ? 23.498 -0.241 -31.352 1.00 56.50 197 SER A CA 1
ATOM 1530 C C . SER A 1 197 ? 24.735 -0.460 -32.234 1.00 56.50 197 SER A C 1
ATOM 1532 O O . SER A 1 197 ? 25.558 0.442 -32.337 1.00 56.50 197 SER A O 1
ATOM 1534 N N . GLU A 1 198 ? 24.873 -1.628 -32.872 1.00 52.59 198 GLU A N 1
ATOM 1535 C CA . GLU A 1 198 ? 26.017 -1.976 -33.735 1.00 52.59 198 GLU A CA 1
ATOM 1536 C C . GLU A 1 198 ? 25.745 -1.757 -35.235 1.00 52.59 198 GLU A C 1
ATOM 1538 O O . GLU A 1 198 ? 26.540 -2.181 -36.074 1.00 52.59 198 GLU A O 1
ATOM 1543 N N . ALA A 1 199 ? 24.648 -1.084 -35.609 1.00 47.38 199 ALA A N 1
ATOM 1544 C CA . ALA A 1 199 ? 24.489 -0.626 -36.988 1.00 47.38 199 ALA A CA 1
ATOM 1545 C C . ALA A 1 199 ? 25.671 0.305 -37.337 1.00 47.38 199 ALA A C 1
ATOM 1547 O O . ALA A 1 199 ? 25.909 1.266 -36.599 1.00 47.38 199 ALA A O 1
ATOM 1548 N N . PRO A 1 200 ? 26.436 0.026 -38.410 1.00 47.66 200 PRO A N 1
ATOM 1549 C CA . PRO A 1 200 ? 27.630 0.788 -38.728 1.00 47.66 200 PRO A CA 1
ATOM 1550 C C . PRO A 1 200 ? 27.218 2.176 -39.211 1.00 47.66 200 PRO A C 1
ATOM 1552 O O . PRO A 1 200 ? 26.862 2.370 -40.370 1.00 47.66 200 PRO A O 1
ATOM 1555 N N . ASP A 1 201 ? 27.273 3.148 -38.307 1.00 49.34 201 ASP A N 1
ATOM 1556 C CA . ASP A 1 201 ? 27.4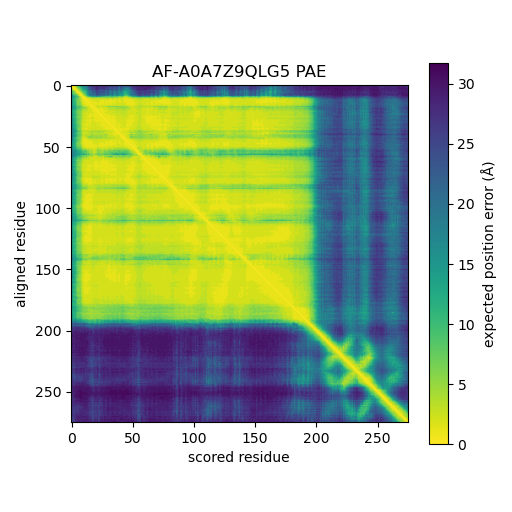26 4.544 -38.684 1.00 49.34 201 ASP A CA 1
ATOM 1557 C C . ASP A 1 201 ? 28.848 4.653 -39.243 1.00 49.34 201 ASP A C 1
ATOM 1559 O O . ASP A 1 201 ? 29.829 4.578 -38.498 1.00 49.34 201 ASP A O 1
ATOM 1563 N N . SER A 1 202 ? 28.973 4.713 -40.570 1.00 50.22 202 SER A N 1
ATOM 1564 C CA . SER A 1 202 ? 30.243 4.627 -41.305 1.00 50.22 202 SER A CA 1
ATOM 1565 C C . SER A 1 202 ? 31.211 5.789 -41.040 1.00 50.22 202 SER A C 1
ATOM 1567 O O . SER A 1 202 ? 32.191 5.931 -41.762 1.00 50.22 202 SER A O 1
ATOM 1569 N N . ASP A 1 203 ? 30.948 6.615 -40.027 1.00 49.06 203 ASP A N 1
ATOM 1570 C CA . ASP A 1 203 ? 31.676 7.853 -39.759 1.00 49.06 203 ASP A CA 1
ATOM 1571 C C . ASP A 1 203 ? 31.935 8.123 -38.263 1.00 49.06 203 ASP A C 1
ATOM 1573 O O . ASP A 1 203 ? 32.241 9.242 -37.853 1.00 49.06 203 ASP A O 1
ATOM 1577 N N . ARG A 1 204 ? 31.834 7.104 -37.398 1.00 45.50 204 ARG A N 1
ATOM 1578 C CA . ARG A 1 204 ? 32.214 7.243 -35.982 1.00 45.50 204 ARG A CA 1
ATOM 1579 C C . ARG A 1 204 ? 33.325 6.277 -35.609 1.00 45.50 204 ARG A C 1
ATOM 1581 O O . ARG A 1 204 ? 33.093 5.101 -35.344 1.00 45.50 204 ARG A O 1
ATOM 1588 N N . SER A 1 205 ? 34.542 6.807 -35.501 1.00 36.00 205 SER A N 1
ATOM 1589 C CA . SER A 1 205 ? 35.653 6.161 -34.803 1.00 36.00 205 SER A CA 1
ATOM 1590 C C . SER A 1 205 ? 35.324 6.051 -33.307 1.00 36.00 205 SER A C 1
ATOM 1592 O O . SER A 1 205 ? 35.723 6.887 -32.495 1.00 36.00 205 SER A O 1
ATOM 1594 N N . VAL A 1 206 ? 34.547 5.037 -32.933 1.00 37.25 206 VAL A N 1
ATOM 1595 C CA . VAL A 1 206 ? 34.340 4.654 -31.537 1.00 37.25 206 VAL A CA 1
ATOM 1596 C C . VAL A 1 206 ? 35.509 3.761 -31.138 1.00 37.25 206 VAL A C 1
ATOM 1598 O O . VAL A 1 206 ? 35.593 2.609 -31.555 1.00 37.25 206 VAL A O 1
ATOM 1601 N N . SER A 1 207 ? 36.418 4.273 -30.310 1.00 34.88 207 SER A N 1
ATOM 1602 C CA . SER A 1 207 ? 37.328 3.419 -29.551 1.00 34.88 207 SER A CA 1
ATOM 1603 C C . SER A 1 207 ? 36.525 2.724 -28.448 1.00 34.88 207 SER A C 1
ATOM 1605 O O . SER A 1 207 ? 36.384 3.215 -27.328 1.00 34.88 207 SER A O 1
ATOM 1607 N N . ALA A 1 208 ? 35.938 1.575 -28.778 1.00 33.97 208 ALA A N 1
ATOM 1608 C CA . ALA A 1 208 ? 35.435 0.653 -27.774 1.00 33.97 208 ALA A CA 1
ATOM 1609 C C . ALA A 1 208 ? 36.641 0.115 -26.993 1.00 33.97 208 ALA A C 1
ATOM 1611 O O . ALA A 1 208 ? 37.411 -0.700 -27.495 1.00 33.97 208 ALA A O 1
ATOM 1612 N N . VAL A 1 209 ? 36.844 0.604 -25.771 1.00 37.25 209 VAL A N 1
ATOM 1613 C CA . VAL A 1 209 ? 37.748 -0.053 -24.825 1.00 37.25 209 VAL A CA 1
ATOM 1614 C C . VAL A 1 209 ? 36.933 -1.152 -24.151 1.00 37.25 209 VAL A C 1
ATOM 1616 O O . VAL A 1 209 ? 36.288 -0.916 -23.131 1.00 37.25 209 VAL A O 1
ATOM 1619 N N . ASP A 1 210 ? 36.919 -2.342 -24.752 1.00 37.69 210 ASP A N 1
ATOM 1620 C CA . ASP A 1 210 ? 36.451 -3.562 -24.091 1.00 37.69 210 ASP A CA 1
ATOM 1621 C C . ASP A 1 210 ? 37.459 -3.921 -22.991 1.00 37.69 210 ASP A C 1
ATOM 1623 O O . ASP A 1 210 ? 38.419 -4.664 -23.191 1.00 37.69 210 ASP A O 1
ATOM 1627 N N . ALA A 1 211 ? 37.272 -3.353 -21.802 1.00 35.59 211 ALA A N 1
ATOM 1628 C CA . ALA A 1 211 ? 37.978 -3.809 -20.617 1.00 35.59 211 ALA A CA 1
ATOM 1629 C C . ALA A 1 211 ? 37.241 -5.038 -20.064 1.00 35.59 211 ALA A C 1
ATOM 1631 O O . ALA A 1 211 ? 36.347 -4.918 -19.228 1.00 35.59 211 ALA A O 1
ATOM 1632 N N . MET A 1 212 ? 37.605 -6.231 -20.542 1.00 35.31 212 MET A N 1
ATOM 1633 C CA . MET A 1 212 ? 37.318 -7.461 -19.805 1.00 35.31 212 MET A CA 1
ATOM 1634 C C . MET A 1 212 ? 38.306 -7.552 -18.643 1.00 35.31 212 MET A C 1
ATOM 1636 O O . MET A 1 212 ? 39.458 -7.936 -18.833 1.00 35.31 212 MET A O 1
ATOM 1640 N N . SER A 1 213 ? 37.870 -7.197 -17.437 1.00 40.97 213 SER A N 1
ATOM 1641 C CA . SER A 1 213 ? 38.593 -7.565 -16.223 1.00 40.97 213 SER A CA 1
ATOM 1642 C C . SER A 1 213 ? 37.967 -8.825 -15.628 1.00 40.97 213 SER A C 1
ATOM 1644 O O . SER A 1 213 ? 36.756 -8.919 -15.415 1.00 40.97 213 SER A O 1
ATOM 1646 N N . VAL A 1 214 ? 38.809 -9.826 -15.382 1.00 40.75 214 VAL A N 1
ATOM 1647 C CA . VAL A 1 214 ? 38.473 -10.941 -14.498 1.00 40.75 214 VAL A CA 1
ATOM 1648 C C . VAL A 1 214 ? 38.854 -10.482 -13.102 1.00 40.75 214 VAL A C 1
ATOM 1650 O O . VAL A 1 214 ? 40.031 -10.250 -12.829 1.00 40.75 214 VAL A O 1
ATOM 1653 N N . THR A 1 215 ? 37.872 -10.293 -12.229 1.00 46.91 215 THR A N 1
ATOM 1654 C CA . THR A 1 215 ? 38.141 -10.022 -10.814 1.00 46.91 215 THR A CA 1
ATOM 1655 C C . THR A 1 215 ? 37.857 -11.281 -10.021 1.00 46.91 215 THR A C 1
ATOM 1657 O O . THR A 1 215 ? 36.758 -11.835 -10.098 1.00 46.91 215 THR A O 1
ATOM 1660 N N . ARG A 1 216 ? 38.857 -11.721 -9.260 1.00 38.22 216 ARG A N 1
ATOM 1661 C CA . ARG A 1 216 ? 38.734 -12.828 -8.316 1.00 38.22 216 ARG A CA 1
ATOM 1662 C C . ARG A 1 216 ? 38.050 -12.302 -7.059 1.00 38.22 216 ARG A C 1
ATOM 1664 O O . ARG A 1 216 ? 38.538 -11.337 -6.475 1.00 38.22 216 ARG A O 1
ATOM 1671 N N . GLY A 1 217 ? 36.916 -12.882 -6.678 1.00 45.47 217 GLY A N 1
ATOM 1672 C CA . GLY A 1 217 ? 36.280 -12.567 -5.398 1.00 45.47 217 GLY A CA 1
ATOM 1673 C C . GLY A 1 217 ? 37.121 -13.074 -4.221 1.00 45.47 217 GLY A C 1
ATOM 1674 O O . GLY A 1 217 ? 37.936 -13.982 -4.391 1.00 45.47 217 GLY A O 1
ATOM 1675 N N . ASP A 1 218 ? 36.883 -12.547 -3.016 1.00 44.06 218 ASP A N 1
ATOM 1676 C CA . ASP A 1 218 ? 37.559 -12.983 -1.776 1.00 44.06 218 ASP A CA 1
ATOM 1677 C C . ASP A 1 218 ? 37.356 -14.483 -1.470 1.00 44.06 218 ASP A C 1
ATOM 1679 O O . ASP A 1 218 ? 38.133 -15.096 -0.743 1.00 44.06 218 ASP A O 1
ATOM 1683 N N . SER A 1 219 ? 36.331 -15.097 -2.067 1.00 47.47 219 SER A N 1
ATOM 1684 C CA . SER A 1 219 ? 36.027 -16.531 -2.021 1.00 47.47 219 SER A CA 1
ATOM 1685 C C . SER A 1 219 ? 36.798 -17.383 -3.045 1.00 47.47 219 SER A C 1
ATOM 1687 O O . SER A 1 219 ? 36.590 -18.592 -3.101 1.00 47.47 219 SER A O 1
ATOM 1689 N N . GLY A 1 220 ? 37.667 -16.788 -3.872 1.00 42.50 220 GLY A N 1
ATOM 1690 C CA . GLY A 1 220 ? 38.388 -17.481 -4.948 1.00 42.50 220 GLY A CA 1
ATOM 1691 C C . GLY A 1 220 ? 37.571 -17.709 -6.227 1.00 42.50 220 GLY A C 1
ATOM 1692 O O . GLY A 1 220 ? 38.050 -18.385 -7.134 1.00 42.50 220 GLY A O 1
ATOM 1693 N N . GLU A 1 221 ? 36.366 -17.145 -6.313 1.00 47.78 221 GLU A N 1
ATOM 1694 C CA . GLU A 1 221 ? 35.468 -17.264 -7.467 1.00 47.78 221 GLU A CA 1
ATOM 1695 C C . GLU A 1 221 ? 35.851 -16.298 -8.602 1.00 47.78 221 GLU A C 1
ATOM 1697 O O . GLU A 1 221 ? 36.132 -15.120 -8.361 1.00 47.78 221 GLU A O 1
ATOM 1702 N N . ASP A 1 222 ? 35.804 -16.783 -9.848 1.00 43.19 222 ASP A N 1
ATOM 1703 C CA . ASP A 1 222 ? 36.057 -15.976 -11.043 1.00 43.19 222 ASP A CA 1
ATOM 1704 C C . ASP A 1 222 ? 34.768 -15.296 -11.533 1.00 43.19 222 ASP A C 1
ATOM 1706 O O . ASP A 1 222 ? 33.813 -15.939 -11.992 1.00 43.19 222 ASP A O 1
ATOM 1710 N N . TYR A 1 223 ? 34.755 -13.964 -11.486 1.00 44.94 223 TYR A N 1
ATOM 1711 C CA . TYR A 1 223 ? 33.702 -13.145 -12.078 1.00 44.94 223 TYR A CA 1
ATOM 1712 C C . TYR A 1 223 ? 34.201 -12.525 -13.378 1.00 44.94 223 TYR A C 1
ATOM 1714 O O . TYR A 1 223 ? 35.276 -11.923 -13.427 1.00 44.94 223 TYR A O 1
ATOM 1722 N N . ARG A 1 224 ? 33.397 -12.629 -14.440 1.00 47.47 224 ARG A N 1
ATOM 1723 C CA . ARG A 1 224 ? 33.600 -11.816 -15.641 1.00 47.47 224 ARG A CA 1
ATOM 1724 C C . ARG A 1 224 ? 32.807 -10.530 -15.480 1.00 47.47 224 ARG A C 1
ATOM 1726 O O . ARG A 1 224 ? 31.575 -10.563 -15.474 1.00 47.47 224 ARG A O 1
ATOM 1733 N N . ALA A 1 225 ? 33.513 -9.413 -15.351 1.00 41.16 225 ALA A N 1
ATOM 1734 C CA . ALA A 1 225 ? 32.911 -8.095 -15.422 1.00 41.16 225 ALA A CA 1
ATOM 1735 C C . ALA A 1 225 ? 32.900 -7.637 -16.883 1.00 41.16 225 ALA A C 1
ATOM 1737 O O . ALA A 1 225 ? 33.949 -7.515 -17.515 1.00 41.16 225 ALA A O 1
ATOM 1738 N N . CYS A 1 226 ? 31.711 -7.388 -17.429 1.00 41.38 226 CYS A N 1
ATOM 1739 C CA . CYS A 1 226 ? 31.581 -6.642 -18.674 1.00 41.38 226 CYS A CA 1
ATOM 1740 C C . CYS A 1 226 ? 31.196 -5.210 -18.310 1.00 41.38 226 CYS A C 1
ATOM 1742 O O . CYS A 1 226 ? 30.093 -4.959 -17.813 1.00 41.38 226 CYS A O 1
ATOM 1744 N N . LEU A 1 227 ? 32.132 -4.284 -18.511 1.00 37.81 227 LEU A N 1
ATOM 1745 C CA . LEU A 1 227 ? 31.913 -2.865 -18.286 1.00 37.81 227 LEU A CA 1
ATOM 1746 C C . LEU A 1 227 ? 31.501 -2.239 -19.618 1.00 37.81 227 LEU A C 1
ATOM 1748 O O . LEU A 1 227 ? 32.332 -2.072 -20.508 1.00 37.81 227 LEU A O 1
ATOM 1752 N N . LYS A 1 228 ? 30.218 -1.896 -19.774 1.00 46.81 228 LYS A N 1
ATOM 1753 C CA . LYS A 1 228 ? 29.752 -1.151 -20.951 1.00 46.81 228 LYS A CA 1
ATOM 1754 C C . LYS A 1 228 ? 29.369 0.266 -20.548 1.00 46.81 228 LYS A C 1
ATOM 1756 O O . LYS A 1 228 ? 28.503 0.484 -19.700 1.00 46.81 228 LYS A O 1
ATOM 1761 N N . ARG A 1 229 ? 30.022 1.242 -21.184 1.00 41.69 229 ARG A N 1
ATOM 1762 C CA . ARG A 1 229 ? 29.581 2.640 -21.181 1.00 41.69 229 ARG A CA 1
ATOM 1763 C C . ARG A 1 229 ? 28.466 2.780 -22.210 1.00 41.69 229 ARG A C 1
ATOM 1765 O O . ARG A 1 229 ? 28.716 2.699 -23.407 1.00 41.69 229 ARG A O 1
ATOM 1772 N N . LEU A 1 230 ? 27.246 2.986 -21.740 1.00 40.78 230 LEU A N 1
ATOM 1773 C CA . LEU A 1 230 ? 26.107 3.357 -22.566 1.00 40.78 230 LEU A CA 1
ATOM 1774 C C . LEU A 1 230 ? 25.983 4.882 -22.530 1.00 40.78 230 LEU A C 1
ATOM 1776 O O . LEU A 1 230 ? 25.941 5.472 -21.455 1.00 40.78 230 LEU A O 1
ATOM 1780 N N . ARG A 1 231 ? 25.937 5.543 -23.688 1.00 37.81 231 ARG A N 1
ATOM 1781 C CA . ARG A 1 231 ? 25.545 6.959 -23.759 1.00 37.81 231 ARG A CA 1
ATOM 1782 C C . ARG A 1 231 ? 24.077 7.044 -24.156 1.00 37.81 231 ARG A C 1
ATOM 1784 O O . ARG A 1 231 ? 23.696 6.477 -25.176 1.00 37.81 231 ARG A O 1
ATOM 1791 N N . TYR A 1 232 ? 23.272 7.762 -23.380 1.00 36.91 232 TYR A N 1
ATOM 1792 C CA . TYR A 1 232 ? 21.888 8.077 -23.730 1.00 36.91 232 TYR A CA 1
ATOM 1793 C C . TYR A 1 232 ? 21.657 9.578 -23.558 1.00 36.91 232 TYR A C 1
ATOM 1795 O O . TYR A 1 232 ? 21.838 10.094 -22.463 1.00 36.91 232 TYR A O 1
ATOM 1803 N N . ARG A 1 233 ? 21.272 10.269 -24.645 1.00 34.72 233 ARG A N 1
ATOM 1804 C CA . ARG A 1 233 ? 20.981 11.720 -24.681 1.00 34.72 233 ARG A CA 1
ATOM 1805 C C . ARG A 1 233 ? 22.025 12.570 -23.935 1.00 34.72 233 ARG A C 1
ATOM 1807 O O . ARG A 1 233 ? 21.702 13.241 -22.966 1.00 34.72 233 ARG A O 1
ATOM 1814 N N . ASP A 1 234 ? 23.274 12.480 -24.390 1.00 39.62 234 ASP A N 1
ATOM 1815 C CA . ASP A 1 234 ? 24.452 13.200 -23.872 1.00 39.62 234 ASP A CA 1
ATOM 1816 C C . ASP A 1 234 ? 24.913 12.853 -22.445 1.00 39.62 234 ASP A C 1
ATOM 1818 O O . ASP A 1 234 ? 25.965 13.320 -22.010 1.00 39.62 234 ASP A O 1
ATOM 1822 N N . GLU A 1 235 ? 24.236 11.934 -21.754 1.00 37.44 235 GLU A N 1
ATOM 1823 C CA . GLU A 1 235 ? 24.674 11.414 -20.458 1.00 37.44 235 GLU A CA 1
ATOM 1824 C C . GLU A 1 235 ? 25.394 10.066 -20.615 1.00 37.44 235 GLU A C 1
ATOM 1826 O O . GLU A 1 235 ? 24.920 9.145 -21.291 1.00 37.44 235 GLU A O 1
ATOM 1831 N N . ALA A 1 236 ? 26.565 9.934 -19.984 1.00 41.19 236 ALA A N 1
ATOM 1832 C CA . ALA A 1 236 ? 27.291 8.672 -19.905 1.00 41.19 236 ALA A CA 1
ATOM 1833 C C . ALA A 1 236 ? 26.786 7.853 -18.708 1.00 41.19 236 ALA A C 1
ATOM 1835 O O . ALA A 1 236 ? 26.985 8.229 -17.556 1.00 41.19 236 ALA A O 1
ATOM 1836 N N . MET A 1 237 ? 26.172 6.705 -18.981 1.00 41.97 237 MET A N 1
ATOM 1837 C CA . MET A 1 237 ? 25.821 5.701 -17.983 1.00 41.97 237 MET A CA 1
ATOM 1838 C C . MET A 1 237 ? 26.811 4.538 -18.065 1.00 41.97 237 MET A C 1
ATOM 1840 O O . MET A 1 237 ? 27.005 3.938 -19.121 1.00 41.97 237 MET A O 1
ATOM 1844 N N . ALA A 1 238 ? 27.453 4.198 -16.951 1.00 43.09 238 ALA A N 1
ATOM 1845 C CA . ALA A 1 238 ? 28.258 2.986 -16.851 1.00 43.09 238 ALA A CA 1
ATOM 1846 C C . ALA A 1 238 ? 27.433 1.901 -16.154 1.00 43.09 238 ALA A C 1
ATOM 1848 O O . ALA A 1 238 ? 27.007 2.081 -15.015 1.00 43.09 238 ALA A O 1
ATOM 1849 N N . GLY A 1 239 ? 27.199 0.786 -16.845 1.00 43.22 239 GLY A N 1
ATOM 1850 C CA . GLY A 1 239 ? 26.628 -0.421 -16.255 1.00 43.22 239 GLY A CA 1
ATOM 1851 C C . GLY A 1 239 ? 27.711 -1.483 -16.111 1.00 43.22 239 GLY A C 1
ATOM 1852 O O . GLY A 1 239 ? 28.462 -1.731 -17.057 1.00 43.22 239 GLY A O 1
ATOM 1853 N N . VAL A 1 240 ? 27.790 -2.112 -14.939 1.00 42.91 240 VAL A N 1
ATOM 1854 C CA . VAL A 1 240 ? 28.636 -3.290 -14.719 1.00 42.91 240 VAL A CA 1
ATOM 1855 C C . VAL A 1 240 ? 27.726 -4.504 -14.632 1.00 42.91 240 VAL A C 1
ATOM 1857 O O . VAL A 1 240 ? 26.908 -4.604 -13.721 1.00 42.91 240 VAL A O 1
ATOM 1860 N N . LEU A 1 241 ? 27.858 -5.423 -15.586 1.00 44.44 241 LEU A N 1
ATOM 1861 C CA . LEU A 1 241 ? 27.237 -6.740 -15.499 1.00 44.44 241 LEU A CA 1
ATOM 1862 C C . LEU A 1 241 ? 28.295 -7.726 -15.002 1.00 44.44 241 LEU A C 1
ATOM 1864 O O . LEU A 1 241 ? 29.282 -7.975 -15.696 1.00 44.44 241 LEU A O 1
ATOM 1868 N N . LEU A 1 242 ? 28.084 -8.278 -13.808 1.00 43.12 242 LEU A N 1
ATOM 1869 C CA . LEU A 1 242 ? 28.899 -9.365 -13.274 1.00 43.12 242 LEU A CA 1
ATOM 1870 C C . LEU A 1 242 ? 28.238 -10.695 -13.632 1.00 43.12 242 LEU A C 1
ATOM 1872 O O . LEU A 1 242 ? 27.126 -10.984 -13.192 1.00 43.12 242 LEU A O 1
ATOM 1876 N N . VAL A 1 243 ? 28.923 -11.506 -14.434 1.00 45.75 243 VAL A N 1
ATOM 1877 C CA . VAL A 1 243 ? 28.494 -12.871 -14.748 1.00 45.75 243 VAL A CA 1
ATOM 1878 C C . VAL A 1 243 ? 29.423 -13.835 -14.023 1.00 45.75 243 VAL A C 1
ATOM 1880 O O . VAL A 1 243 ? 30.638 -13.814 -14.231 1.00 45.75 243 VAL A O 1
ATOM 1883 N N . ARG A 1 244 ? 28.851 -14.680 -13.162 1.00 50.75 244 ARG A N 1
ATOM 1884 C CA . ARG A 1 244 ? 29.587 -15.749 -12.480 1.00 50.75 244 ARG A CA 1
ATOM 1885 C C . ARG A 1 244 ? 29.989 -16.809 -13.507 1.00 50.75 244 ARG A C 1
ATOM 1887 O O . ARG A 1 244 ? 29.121 -17.349 -14.195 1.00 50.75 244 ARG A O 1
ATOM 1894 N N . GLY A 1 245 ? 31.284 -17.097 -13.625 1.00 44.88 245 GLY A N 1
ATOM 1895 C CA . GLY A 1 245 ? 31.756 -18.224 -14.425 1.00 44.88 245 GLY A CA 1
ATOM 1896 C C . GLY A 1 245 ? 31.350 -19.533 -13.748 1.00 44.88 245 GLY A C 1
ATOM 1897 O O . GLY A 1 245 ? 31.706 -19.760 -12.597 1.00 44.88 245 GLY A O 1
ATOM 1898 N N . GLY A 1 246 ? 30.561 -20.367 -14.424 1.00 41.59 246 GLY A N 1
ATOM 1899 C CA . GLY A 1 246 ? 30.372 -21.759 -14.021 1.00 41.59 246 GLY A CA 1
ATOM 1900 C C . GLY A 1 246 ? 31.467 -22.615 -14.649 1.00 41.59 246 GLY A C 1
ATOM 1901 O O . GLY A 1 246 ? 31.715 -22.485 -15.849 1.00 41.59 246 GLY A O 1
ATOM 1902 N N . ASP A 1 247 ? 32.109 -23.470 -13.855 1.00 39.94 247 ASP A N 1
ATOM 1903 C CA . ASP A 1 247 ? 33.103 -24.426 -14.336 1.00 39.94 247 ASP A CA 1
ATOM 1904 C C . ASP A 1 247 ? 32.499 -25.330 -15.417 1.00 39.94 247 ASP A C 1
ATOM 1906 O O . ASP A 1 247 ? 31.551 -26.085 -15.186 1.00 39.94 247 ASP A O 1
ATOM 1910 N N . ALA A 1 248 ? 33.074 -25.278 -16.617 1.00 41.47 248 ALA A N 1
ATOM 1911 C CA . ALA A 1 248 ? 32.824 -26.247 -17.674 1.00 41.47 248 ALA A CA 1
ATOM 1912 C C . ALA A 1 248 ? 33.541 -27.563 -17.320 1.00 41.47 248 ALA A C 1
ATOM 1914 O O . ALA A 1 248 ? 34.570 -27.894 -17.901 1.00 41.47 248 ALA A O 1
ATOM 1915 N N . GLY A 1 249 ? 33.046 -28.292 -16.318 1.00 37.56 249 GLY A N 1
ATOM 1916 C CA . GLY A 1 249 ? 33.706 -29.519 -15.874 1.00 37.56 249 GLY A CA 1
ATOM 1917 C C . GLY A 1 249 ? 33.124 -30.142 -14.613 1.00 37.56 249 GLY A C 1
ATOM 1918 O O . GLY A 1 249 ? 33.841 -30.326 -13.639 1.00 37.56 249 GLY A O 1
ATOM 1919 N N . GLY A 1 250 ? 31.838 -30.493 -14.609 1.00 31.78 250 GLY A N 1
ATOM 1920 C CA . GLY A 1 250 ? 31.256 -31.262 -13.509 1.00 31.78 250 GLY A CA 1
ATOM 1921 C C . GLY A 1 250 ? 29.843 -31.729 -13.823 1.00 31.78 250 GLY A C 1
ATOM 1922 O O . GLY A 1 250 ? 28.974 -30.920 -14.131 1.00 31.78 250 GLY A O 1
ATOM 1923 N N . ALA A 1 251 ? 29.625 -33.043 -13.789 1.00 31.72 251 ALA A N 1
ATOM 1924 C CA . ALA A 1 251 ? 28.332 -33.666 -14.035 1.00 31.72 251 ALA A CA 1
ATOM 1925 C C . ALA A 1 251 ? 27.266 -33.155 -13.047 1.00 31.72 251 ALA A C 1
ATOM 1927 O O . ALA A 1 251 ? 27.472 -33.137 -11.835 1.00 31.72 251 ALA A O 1
ATOM 1928 N N . LEU A 1 252 ? 26.125 -32.745 -13.602 1.00 33.06 252 LEU A N 1
ATOM 1929 C CA . LEU A 1 252 ? 24.963 -32.223 -12.892 1.00 33.06 252 LEU A CA 1
ATOM 1930 C C . LEU A 1 252 ? 24.304 -33.306 -12.030 1.00 33.06 252 LEU A C 1
ATOM 1932 O O . LEU A 1 252 ? 23.833 -34.315 -12.553 1.00 33.06 252 LEU A O 1
ATOM 1936 N N . ASN A 1 253 ? 24.181 -33.040 -10.730 1.00 31.92 253 ASN A N 1
ATOM 1937 C CA . ASN A 1 253 ? 23.066 -33.535 -9.934 1.00 31.92 253 ASN A CA 1
ATOM 1938 C C . ASN A 1 253 ? 22.695 -32.511 -8.845 1.00 31.92 253 ASN A C 1
ATOM 1940 O O . ASN A 1 253 ? 23.576 -31.935 -8.210 1.00 31.92 253 ASN A O 1
ATOM 1944 N N . SER A 1 254 ? 21.388 -32.343 -8.630 1.00 34.25 254 SER A N 1
ATOM 1945 C CA . SER A 1 254 ? 20.681 -31.477 -7.663 1.00 34.25 254 SER A CA 1
ATOM 1946 C C . SER A 1 254 ? 20.552 -29.965 -7.965 1.00 34.25 254 SER A C 1
ATOM 1948 O O . SER A 1 254 ? 21.460 -29.163 -7.786 1.00 34.25 254 SER A O 1
ATOM 1950 N N . ASP A 1 255 ? 19.345 -29.628 -8.430 1.00 34.53 255 ASP A N 1
ATOM 1951 C CA . ASP A 1 255 ? 18.432 -28.586 -7.940 1.00 34.53 255 ASP A CA 1
ATOM 1952 C C . ASP A 1 255 ? 18.901 -27.123 -7.776 1.00 34.53 255 ASP A C 1
ATOM 1954 O O . ASP A 1 255 ? 19.505 -26.712 -6.791 1.00 34.53 255 ASP A O 1
ATOM 1958 N N . VAL A 1 256 ? 18.388 -26.319 -8.721 1.00 31.27 256 VAL A N 1
ATOM 1959 C CA . VAL A 1 256 ? 18.144 -24.862 -8.705 1.00 31.27 256 VAL A CA 1
ATOM 1960 C C . VAL A 1 256 ? 19.388 -23.952 -8.679 1.00 31.27 256 VAL A C 1
ATOM 1962 O O . VAL A 1 256 ? 20.000 -23.747 -7.631 1.00 31.27 256 VAL A O 1
ATOM 1965 N N . PRO A 1 257 ? 19.705 -23.251 -9.789 1.00 29.22 257 PRO A N 1
ATOM 1966 C CA . PRO A 1 257 ? 20.670 -22.160 -9.754 1.00 29.22 257 PRO A CA 1
ATOM 1967 C C . PRO A 1 257 ? 20.110 -20.985 -8.940 1.00 29.22 257 PRO A C 1
ATOM 1969 O O . PRO A 1 257 ? 19.074 -20.406 -9.277 1.00 29.22 257 PRO A O 1
ATOM 1972 N N . ARG A 1 258 ? 20.819 -20.592 -7.878 1.00 29.78 258 ARG A N 1
ATOM 1973 C CA . ARG A 1 258 ? 20.589 -19.316 -7.190 1.00 29.78 258 ARG A CA 1
ATOM 1974 C C . ARG A 1 258 ? 21.123 -18.180 -8.061 1.00 29.78 258 ARG A C 1
ATOM 1976 O O . ARG A 1 258 ? 22.319 -17.905 -8.057 1.00 29.78 258 ARG A O 1
ATOM 1983 N N . TYR A 1 259 ? 20.241 -17.501 -8.787 1.00 32.62 259 TYR A N 1
ATOM 1984 C CA . TYR A 1 259 ? 20.558 -16.206 -9.386 1.00 32.62 259 TYR A CA 1
ATOM 1985 C C . TYR A 1 259 ? 20.341 -15.112 -8.336 1.00 32.62 259 TYR A C 1
ATOM 1987 O O . TYR A 1 259 ? 19.209 -14.732 -8.052 1.00 32.62 259 TYR A O 1
ATOM 1995 N N . GLY A 1 260 ? 21.424 -14.622 -7.736 1.00 25.05 260 GLY A N 1
ATOM 1996 C CA . GLY A 1 260 ? 21.414 -13.355 -7.010 1.00 25.05 260 GLY A CA 1
ATOM 1997 C C . GLY A 1 260 ? 21.741 -12.230 -7.985 1.00 25.05 260 GLY A C 1
ATOM 1998 O O . GLY A 1 260 ? 22.873 -12.148 -8.451 1.00 25.05 260 GLY A O 1
ATOM 1999 N N . VAL A 1 261 ? 20.766 -11.384 -8.317 1.00 29.88 261 VAL A N 1
ATOM 2000 C CA . VAL A 1 261 ? 21.014 -10.130 -9.040 1.00 29.88 261 VAL A CA 1
ATOM 2001 C C . VAL A 1 261 ? 20.986 -9.009 -8.006 1.00 29.88 261 VAL A C 1
ATOM 2003 O O . VAL A 1 261 ? 19.917 -8.567 -7.597 1.00 29.88 261 VAL A O 1
ATOM 2006 N N . GLY A 1 262 ? 22.161 -8.590 -7.538 1.00 25.31 262 GLY A N 1
ATOM 2007 C CA . GLY A 1 262 ? 22.320 -7.344 -6.789 1.00 25.31 262 GLY A CA 1
ATOM 2008 C C . GLY A 1 262 ? 22.543 -6.201 -7.774 1.00 25.31 262 GLY A C 1
ATOM 2009 O O . GLY A 1 262 ? 23.464 -6.267 -8.584 1.00 25.31 262 GLY A O 1
ATOM 2010 N N . LEU A 1 263 ? 21.688 -5.180 -7.739 1.00 28.61 263 LEU A N 1
ATOM 2011 C CA . LEU A 1 263 ? 21.841 -3.955 -8.523 1.00 28.61 263 LEU A CA 1
ATOM 2012 C C . LEU A 1 263 ? 22.186 -2.810 -7.571 1.00 28.61 263 LEU A C 1
ATOM 2014 O O . LEU A 1 263 ? 21.296 -2.220 -6.963 1.00 28.61 263 LEU A O 1
ATOM 2018 N N . ASP A 1 264 ? 23.476 -2.493 -7.472 1.00 25.69 264 ASP A N 1
ATOM 2019 C CA . ASP A 1 264 ? 23.942 -1.250 -6.862 1.00 25.69 264 ASP A CA 1
ATOM 2020 C C . ASP A 1 264 ? 24.134 -0.203 -7.962 1.00 25.69 264 ASP A C 1
ATOM 2022 O O . ASP A 1 264 ? 25.003 -0.324 -8.828 1.00 25.69 264 ASP A O 1
ATOM 2026 N N . TYR A 1 265 ? 23.309 0.843 -7.942 1.00 29.06 265 TYR A N 1
ATOM 2027 C CA . TYR A 1 265 ? 23.489 2.003 -8.809 1.00 29.06 265 TYR A CA 1
ATOM 2028 C C . TYR A 1 265 ? 24.388 3.029 -8.118 1.00 29.06 265 TYR A C 1
ATOM 2030 O O . TYR A 1 265 ? 24.000 3.625 -7.115 1.00 29.06 265 TYR A O 1
ATOM 2038 N N . TRP A 1 266 ? 25.555 3.299 -8.705 1.00 26.42 266 TRP A N 1
ATOM 2039 C CA . TRP A 1 266 ? 26.385 4.453 -8.363 1.00 26.42 266 TRP A CA 1
ATOM 2040 C C . TRP A 1 266 ? 26.332 5.469 -9.503 1.00 26.42 266 TRP A C 1
ATOM 2042 O O . TRP A 1 266 ? 26.955 5.286 -10.545 1.00 26.42 266 TRP A O 1
ATOM 2052 N N . ILE A 1 267 ? 25.590 6.561 -9.308 1.00 29.09 267 ILE A N 1
ATOM 2053 C CA . ILE A 1 267 ? 25.646 7.725 -10.199 1.00 29.09 267 ILE A CA 1
ATOM 2054 C C . ILE A 1 267 ? 26.726 8.655 -9.648 1.00 29.09 267 ILE A C 1
ATOM 2056 O O . ILE A 1 267 ? 26.489 9.396 -8.695 1.00 29.09 267 ILE A O 1
ATOM 2060 N N . ARG A 1 268 ? 27.927 8.618 -10.231 1.00 29.56 268 ARG A N 1
ATOM 2061 C CA . ARG A 1 268 ? 28.969 9.613 -9.955 1.00 29.56 268 ARG A CA 1
ATOM 2062 C C . ARG A 1 268 ? 28.873 10.697 -11.027 1.00 29.56 268 ARG A C 1
ATOM 2064 O O . ARG A 1 268 ? 29.189 10.440 -12.183 1.00 29.56 268 ARG A O 1
ATOM 2071 N N . ARG A 1 269 ? 28.413 11.898 -10.660 1.00 29.55 269 ARG A N 1
ATOM 2072 C CA . ARG A 1 269 ? 28.585 13.082 -11.514 1.00 29.55 269 ARG A CA 1
ATOM 2073 C C . ARG A 1 269 ? 30.058 13.474 -11.459 1.00 29.55 269 ARG A C 1
ATOM 2075 O O . ARG A 1 269 ? 30.544 13.876 -10.405 1.00 29.55 269 ARG A O 1
ATOM 2082 N N . GLU A 1 270 ? 30.768 13.320 -12.568 1.00 31.06 270 GLU A N 1
ATOM 2083 C CA . GLU A 1 270 ? 32.049 13.995 -12.749 1.00 31.06 270 GLU A CA 1
ATOM 2084 C C . GLU A 1 270 ? 31.740 15.470 -13.015 1.00 31.06 270 GLU A C 1
ATOM 2086 O O . GLU A 1 270 ? 31.158 15.818 -14.040 1.00 31.06 270 GLU A O 1
ATOM 2091 N N . ASN A 1 271 ? 32.059 16.336 -12.051 1.00 30.22 271 ASN A N 1
ATOM 2092 C CA . ASN A 1 271 ? 32.087 17.768 -12.312 1.00 30.22 271 ASN A CA 1
ATOM 2093 C C . ASN A 1 271 ? 33.267 18.024 -13.249 1.00 30.22 271 ASN A C 1
ATOM 2095 O O . ASN A 1 271 ? 34.415 17.811 -12.861 1.00 30.22 271 ASN A O 1
ATOM 2099 N N . SER A 1 272 ? 32.982 18.479 -14.466 1.00 32.97 272 SER A N 1
ATOM 2100 C CA . SER A 1 272 ? 33.987 19.060 -15.346 1.00 32.97 272 SER A CA 1
ATOM 2101 C C . SER A 1 272 ? 34.463 20.376 -14.729 1.00 32.97 272 SER A C 1
ATOM 2103 O O . SER A 1 272 ? 33.817 21.414 -14.865 1.00 32.97 272 SER A O 1
ATOM 2105 N N . SER A 1 273 ? 35.573 20.328 -14.005 1.00 38.97 273 SER A N 1
ATOM 2106 C CA . SER A 1 273 ? 36.440 21.489 -13.855 1.00 38.97 273 SER A CA 1
ATOM 2107 C C . SER A 1 273 ? 37.157 21.691 -15.186 1.00 38.97 273 SER A C 1
ATOM 2109 O O . SER A 1 273 ? 37.975 20.847 -15.538 1.00 38.97 273 SER A O 1
ATOM 2111 N N . ASP A 1 274 ? 36.758 22.719 -15.937 1.00 39.75 274 ASP A N 1
ATOM 2112 C CA . ASP A 1 274 ? 37.649 23.604 -16.704 1.00 39.75 274 ASP A CA 1
ATOM 2113 C C . ASP A 1 274 ? 36.826 24.596 -17.540 1.00 39.75 274 ASP A C 1
ATOM 2115 O O . ASP A 1 274 ? 36.303 24.247 -18.598 1.00 39.75 274 ASP A O 1
ATOM 2119 N N . SER A 1 275 ? 36.708 25.825 -17.022 1.00 40.75 275 SER A N 1
ATOM 2120 C CA . SER A 1 275 ? 36.976 27.107 -17.706 1.00 40.75 275 SER A CA 1
ATOM 2121 C C . SER A 1 275 ? 36.567 28.266 -16.802 1.00 40.75 275 SER A C 1
ATOM 2123 O O . SER A 1 275 ? 35.355 28.345 -16.491 1.00 40.75 275 SER A O 1
#

Radius of gyration: 23.18 Å; Cα contacts (8 Å, |Δi|>4): 374; chains: 1; bounding box: 56×61×60 Å

Nearest PDB structures (foldseek):
  6tpk-assembly1_A  TM=7.839E-01  e=6.264E-08  Homo sapiens
  1uqt-assembly1_B  TM=7.521E-01  e=8.283E-07  Escherichia coli
  5hxa-assembly1_A-2  TM=7.165E-01  e=6.550E-07  Paraburkholderia xenovorans LB400
  5i45-assembly1_A  TM=7.652E-01  e=3.194E-06  Francisella tularensis subsp. tularensis SCHU S4
  6jak-assembly2_D  TM=7.354E-01  e=4.039E-06  Escherichia coli

Solvent-accessible surface area (backbone atoms only — not comparable to full-atom values): 16122 Å² total; per-residue (Å²): 132,84,82,79,76,74,65,97,76,70,44,46,33,35,29,33,81,56,61,60,35,68,65,56,27,48,71,50,46,44,60,37,52,55,65,42,31,78,72,32,35,80,69,50,50,34,27,38,41,34,40,46,17,62,45,98,90,44,70,56,72,69,55,50,54,34,50,58,54,44,66,72,45,57,64,86,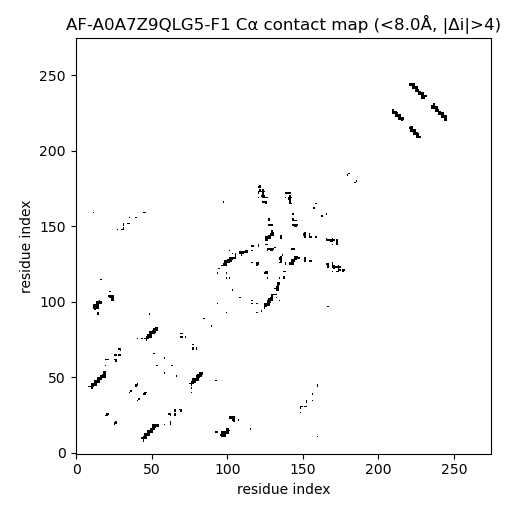40,37,36,77,40,60,60,88,71,53,75,64,59,50,50,50,53,61,69,71,35,50,31,42,50,50,45,33,34,47,87,75,25,48,85,40,84,53,72,67,48,51,53,35,33,57,69,21,31,22,34,37,19,21,51,81,18,41,56,33,70,74,30,53,86,11,37,34,54,16,89,45,60,69,42,36,44,52,31,51,51,50,41,65,76,40,40,71,60,39,42,51,36,7,37,53,45,8,52,55,43,54,73,64,68,34,73,64,51,50,53,51,51,53,54,51,58,60,58,67,70,65,65,80,63,93,83,64,92,72,84,78,74,81,56,75,47,75,49,69,44,98,84,73,47,57,29,44,36,49,56,46,78,46,75,58,93,95,41,84,44,77,49,78,48,76,45,76,66,73,80,94,79,74,88,89,78,84,84,79,88,85,82,80,84,84,84,83,86,79,88,77,83,78,78,83,86,84,134

Foldseek 3Di:
DDPPDDDPQAAAEEEEDDEQDVQQVLLLVLVLLVVCCVPQVVSNNHAYEYEHAADPVGDDPSSVVSVVSLVVDDCSRYPYDHDDDDPVRRVVSLLPHQEYERAGHQVVFLPDDDPSLLVSLLSLHQYQYEPNGPSQVLLDLLYQYDNDSVSSSVSVVVCSVCVVVSSVSSNVSNVVSPVCDDPVNVVVVVVVVVVVVPPDPVPDPDPPPQPFDFDQPPVRWTWTWGWDFDDDPNDTDTDTDTDTDDDPDDDDDDDDDDDDDDDDDDDDDDPDPDD

pLDDT: mean 76.81, std 26.18, range [25.05, 98.62]

Mean predicted aligned error: 13.47 Å

Sequence (275 aa):
MSEVSREINQAVTVVYLGAAREEKGFLLLPELIGSLYEVLGKSEQLRFVIQCSPQIVGYLPSIKVAIEKLRQFPSDYVELRDKPQSTKDYYEMLSGSDVVMLCYDHDRYRVRGSGIAVEAVALGKILLSTKGTFPEFLSGSGAASGSTVTEVSAALEDVVARFEHYRAEAAQVGKSYRESYTPKAYIESMLKNIRCSEAPDSDRSVSAVDAMSVTRGDSGEDYRACLKRLRYRDEAMAGVLLVRGGDAGGALNSDVPRYGVGLDYWIRRENSSDS